Protein AF-A0A537FEF1-F1 (afdb_monomer)

Secondary structure (DSSP, 8-state):
-PPP----EEEE-------------------------PPPHHHHHHHHHHHHHHHHHHHTT----------TTTSS---EEEEEEETTSTT-EEEEEEESS-SS-HHHHHHHHHHHHHHT-TTSPPPPHHHHHHHEEEEEEEPPPPEE---SSGGGSGGG--TTT--EEEE-SS-EEEE-HHHHHHTT--HHHHHHHH-

Sequence (199 aa):
MQQPDLRKSVLGRKPLETHTSNSRRGDEAGKVGTMRNALSTEGGKKLLGTARQAIADHLEGRNSDLTFSESLEFGVPRGVFVTLFDELMSRGLRGCIGNPFPKESLLIETARCAVEAATMDPRFAPVRLNEFQQRITVEVTVLSPFERVIVKSPLDLPLNIEVGRDGLFVEGVGTRGLLLPQVAVDEDFDAEEFLNQCC

Solvent-accessible surface area (backbone atoms only — not comparable to full-atom values): 11894 Å² total; per-residue (Å²): 139,85,81,83,84,80,73,67,49,43,25,43,32,83,61,82,82,84,81,88,77,91,84,86,88,88,89,88,90,86,90,86,82,88,72,83,80,68,77,49,74,68,51,50,51,50,48,49,50,43,22,53,47,38,33,51,29,55,64,71,72,45,85,73,82,80,80,71,84,74,48,80,84,37,60,50,55,36,15,36,33,22,37,32,29,32,77,92,43,92,90,20,76,56,23,63,28,59,40,79,79,47,87,50,33,34,60,61,48,38,25,51,24,24,34,37,13,42,59,61,28,89,93,46,74,59,64,47,56,70,53,51,76,73,43,48,47,78,46,76,50,72,45,67,78,86,38,77,55,85,68,95,46,83,87,52,50,39,82,71,46,49,70,57,38,28,29,45,38,31,45,57,97,95,44,75,29,73,43,60,20,58,56,29,56,79,67,72,38,53,39,60,53,44,52,59,77,29,106

Mean predicted aligned error: 11.51 Å

pLDDT: mean 78.49, std 23.87, range [25.8, 97.75]

Structure (mmCIF, N/CA/C/O backbone):
data_AF-A0A537FEF1-F1
#
_entry.id   AF-A0A537FEF1-F1
#
loop_
_atom_site.group_PDB
_atom_site.id
_atom_site.type_symbol
_atom_site.label_atom_id
_atom_site.label_alt_id
_atom_site.label_comp_id
_atom_site.label_asym_id
_atom_site.label_entity_id
_atom_site.label_seq_id
_atom_site.pdbx_PDB_ins_code
_atom_site.Cartn_x
_atom_site.Cartn_y
_atom_site.Cartn_z
_atom_site.occupancy
_atom_site.B_iso_or_equiv
_atom_site.auth_seq_id
_atom_site.auth_comp_id
_atom_site.auth_asym_id
_atom_site.auth_atom_id
_atom_site.pdbx_PDB_model_num
ATOM 1 N N . MET A 1 1 ? 25.658 20.759 -30.355 1.00 33.66 1 MET A N 1
ATOM 2 C CA . MET A 1 1 ? 24.428 20.020 -30.708 1.00 33.66 1 MET A CA 1
ATOM 3 C C . MET A 1 1 ? 24.207 18.982 -29.611 1.00 33.66 1 MET A C 1
ATOM 5 O O . MET A 1 1 ? 24.831 17.932 -29.641 1.00 33.66 1 MET A O 1
ATOM 9 N N . GLN A 1 2 ? 23.495 19.360 -28.544 1.00 27.84 2 GLN A N 1
ATOM 10 C CA . GLN A 1 2 ? 23.277 18.521 -27.357 1.00 27.84 2 GLN A CA 1
ATOM 11 C C . GLN A 1 2 ? 22.137 17.535 -27.632 1.00 27.84 2 GLN A C 1
ATOM 13 O O . GLN A 1 2 ? 21.059 17.947 -28.050 1.00 27.84 2 GLN A O 1
ATOM 18 N N . GLN A 1 3 ? 22.397 16.245 -27.426 1.00 27.08 3 GLN A N 1
ATOM 19 C CA . GLN A 1 3 ? 21.375 15.200 -27.422 1.00 27.08 3 GLN A CA 1
ATOM 20 C C . GLN A 1 3 ? 20.568 15.303 -26.114 1.00 27.08 3 GLN A C 1
ATOM 22 O O . GLN A 1 3 ? 21.190 15.386 -25.053 1.00 27.08 3 GLN A O 1
ATOM 27 N N . PRO A 1 4 ? 19.225 15.312 -26.141 1.00 33.50 4 PRO A N 1
ATOM 28 C CA . PRO A 1 4 ? 18.436 15.240 -24.919 1.00 33.50 4 PRO A CA 1
ATOM 29 C C . PRO A 1 4 ? 18.448 13.810 -24.351 1.00 33.50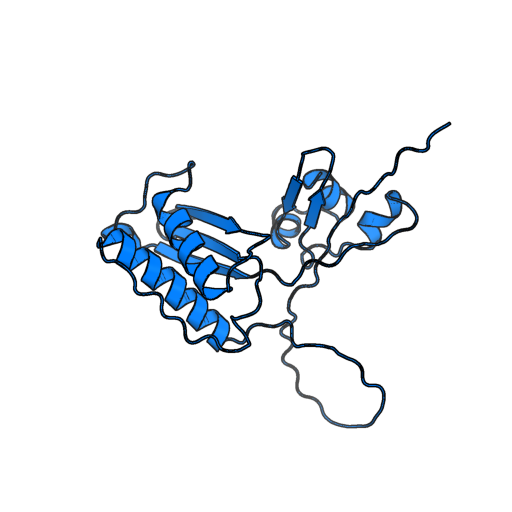 4 PRO A C 1
ATOM 31 O O . PRO A 1 4 ? 18.059 12.848 -25.012 1.00 33.50 4 PRO A O 1
ATOM 34 N N . ASP A 1 5 ? 18.933 13.711 -23.113 1.00 30.41 5 ASP A N 1
ATOM 35 C CA . ASP A 1 5 ? 19.081 12.522 -22.267 1.00 30.41 5 ASP A CA 1
ATOM 36 C C . ASP A 1 5 ? 17.686 11.954 -21.914 1.00 30.41 5 ASP A C 1
ATOM 38 O O . ASP A 1 5 ? 17.012 12.418 -20.992 1.00 30.41 5 ASP A O 1
ATOM 42 N N . LEU A 1 6 ? 17.205 10.981 -22.695 1.00 30.48 6 LEU A N 1
ATOM 43 C CA . LEU A 1 6 ? 15.890 10.352 -22.532 1.00 30.48 6 LEU A CA 1
ATOM 44 C C . LEU A 1 6 ? 15.930 9.291 -21.415 1.00 30.48 6 LEU A C 1
ATOM 46 O O . LEU A 1 6 ? 15.823 8.091 -21.661 1.00 30.48 6 LEU A O 1
ATOM 50 N N . ARG A 1 7 ? 16.098 9.716 -20.160 1.00 28.59 7 ARG A N 1
ATOM 51 C CA . ARG A 1 7 ? 16.047 8.815 -18.995 1.00 28.59 7 ARG A CA 1
ATOM 52 C C . ARG A 1 7 ? 14.609 8.571 -18.545 1.00 28.59 7 ARG A C 1
ATOM 54 O O . ARG A 1 7 ? 14.226 8.981 -17.459 1.00 28.59 7 ARG A O 1
ATOM 61 N N . LYS A 1 8 ? 13.828 7.856 -19.356 1.00 29.53 8 LYS A N 1
ATOM 62 C CA . LYS A 1 8 ? 12.628 7.168 -18.862 1.00 29.53 8 LYS A CA 1
ATOM 63 C C . LYS A 1 8 ? 13.098 5.910 -18.130 1.00 29.53 8 LYS A C 1
ATOM 65 O O . LYS A 1 8 ? 13.584 4.976 -18.762 1.00 29.53 8 LYS A O 1
ATOM 70 N N . SER A 1 9 ? 13.065 5.897 -16.801 1.00 31.14 9 SER A N 1
ATOM 71 C CA . SER A 1 9 ? 13.205 4.654 -16.036 1.00 31.14 9 SER A CA 1
ATOM 72 C C . SER A 1 9 ? 11.817 4.092 -15.788 1.00 31.14 9 SER A C 1
ATOM 74 O O . SER A 1 9 ? 11.108 4.588 -14.920 1.00 31.14 9 SER A O 1
ATOM 76 N N . VAL A 1 10 ? 11.440 3.074 -16.555 1.00 32.25 10 VAL A N 1
ATOM 77 C CA . VAL A 1 10 ? 10.331 2.195 -16.181 1.00 32.25 10 VAL A CA 1
ATOM 78 C C . VAL A 1 10 ? 10.892 1.209 -15.168 1.00 32.25 10 VAL A C 1
ATOM 80 O O . VAL A 1 10 ? 11.928 0.590 -15.422 1.00 32.25 10 VAL A O 1
ATOM 83 N N . LEU A 1 11 ? 10.274 1.116 -13.995 1.00 40.41 11 LEU A N 1
ATOM 84 C CA . LEU A 1 11 ? 10.601 0.086 -13.014 1.00 40.41 11 LEU A CA 1
ATOM 85 C C . LEU A 1 11 ? 9.483 -0.968 -13.054 1.00 40.41 11 LEU A C 1
ATOM 87 O O . LEU A 1 11 ? 8.343 -0.634 -12.739 1.00 40.41 11 LEU A O 1
ATOM 91 N N . GLY A 1 12 ? 9.798 -2.195 -13.479 1.00 31.31 12 GLY A N 1
ATOM 92 C CA . GLY A 1 12 ? 8.885 -3.350 -13.510 1.00 31.31 12 GLY A CA 1
ATOM 93 C C . GLY A 1 12 ? 9.212 -4.313 -12.365 1.00 31.31 12 GLY A C 1
ATOM 94 O O . GLY A 1 12 ? 10.350 -4.332 -11.892 1.00 31.31 12 GLY A O 1
ATOM 95 N N . ARG A 1 13 ? 8.238 -5.076 -11.852 1.00 44.81 13 ARG A N 1
ATOM 96 C CA . ARG A 1 13 ? 8.436 -5.920 -10.654 1.00 44.81 13 ARG A CA 1
ATOM 97 C C . ARG A 1 13 ? 7.723 -7.263 -10.708 1.00 44.81 13 ARG A C 1
ATOM 99 O O . ARG A 1 13 ? 6.517 -7.294 -10.543 1.00 44.81 13 ARG A O 1
ATOM 106 N N . LYS A 1 14 ? 8.469 -8.367 -10.694 1.00 27.39 14 LYS A N 1
ATOM 107 C CA . LYS A 1 14 ? 7.888 -9.712 -10.539 1.00 27.39 14 LYS A CA 1
ATOM 108 C C . LYS A 1 14 ? 7.124 -9.862 -9.203 1.00 27.39 14 LYS A C 1
ATOM 110 O O . LYS A 1 14 ? 7.645 -9.413 -8.173 1.00 27.39 14 LYS A O 1
ATOM 115 N N . PRO A 1 15 ? 5.953 -10.524 -9.166 1.00 30.67 15 PRO A N 1
ATOM 116 C CA . PRO A 1 15 ? 5.238 -10.871 -7.965 1.00 30.67 15 PRO A CA 1
ATOM 117 C C . PRO A 1 15 ? 5.856 -12.114 -7.338 1.00 30.67 15 PRO A C 1
ATOM 119 O O . PRO A 1 15 ? 6.681 -12.836 -7.903 1.00 30.67 15 PRO A O 1
ATOM 122 N N . LEU A 1 16 ? 5.416 -12.336 -6.114 1.00 31.89 16 LEU A N 1
ATOM 123 C CA . LEU A 1 16 ? 5.783 -13.454 -5.279 1.00 31.89 16 LEU A CA 1
ATOM 124 C C . LEU A 1 16 ? 4.986 -14.685 -5.723 1.00 31.89 16 LEU A C 1
ATOM 126 O O . LEU A 1 16 ? 3.810 -14.806 -5.394 1.00 31.89 16 LEU A O 1
ATOM 130 N N . GLU A 1 17 ? 5.611 -15.600 -6.462 1.00 30.98 17 GLU A N 1
ATOM 131 C CA . GLU A 1 17 ? 5.009 -16.908 -6.728 1.00 30.98 17 GLU A CA 1
ATOM 132 C C . GLU A 1 17 ? 4.920 -17.734 -5.435 1.00 30.98 17 GLU A C 1
ATOM 134 O O . GLU A 1 17 ? 5.912 -17.942 -4.730 1.00 30.98 17 GLU A O 1
ATOM 139 N N . THR A 1 18 ? 3.729 -18.258 -5.143 1.00 29.56 18 THR A N 1
ATOM 140 C CA . THR A 1 18 ? 3.494 -19.294 -4.130 1.00 29.56 18 THR A CA 1
ATOM 141 C C . THR A 1 18 ? 3.130 -20.607 -4.817 1.00 29.56 18 THR A C 1
ATOM 143 O O . THR A 1 18 ? 1.987 -21.055 -4.805 1.00 29.56 18 THR A O 1
ATOM 146 N N . HIS A 1 19 ? 4.116 -21.283 -5.408 1.00 28.98 19 HIS A N 1
ATOM 147 C CA . HIS A 1 19 ? 3.901 -22.641 -5.904 1.00 28.98 19 HIS A CA 1
ATOM 148 C C . HIS A 1 19 ? 4.192 -23.683 -4.822 1.00 28.98 19 HIS A C 1
ATOM 150 O O . HIS A 1 19 ? 5.332 -23.954 -4.448 1.00 28.98 19 HIS A O 1
ATOM 156 N N . THR A 1 20 ? 3.114 -24.299 -4.336 1.00 35.12 20 THR A N 1
ATOM 157 C CA . THR A 1 20 ? 3.163 -25.570 -3.614 1.00 35.12 20 THR A CA 1
ATOM 158 C C . THR A 1 20 ? 3.214 -26.693 -4.646 1.00 35.12 20 THR A C 1
ATOM 160 O O . THR A 1 20 ? 2.192 -27.033 -5.233 1.00 35.12 20 THR A O 1
ATOM 163 N N . SER A 1 21 ? 4.375 -27.311 -4.854 1.00 28.72 21 SER A N 1
ATOM 164 C CA . SER A 1 21 ? 4.428 -28.663 -5.420 1.00 28.72 21 SER A CA 1
ATOM 165 C C . SER A 1 21 ? 5.704 -29.387 -5.006 1.00 28.72 21 SER A C 1
ATOM 167 O O . SER A 1 21 ? 6.819 -28.947 -5.266 1.00 28.72 21 SER A O 1
ATOM 169 N N . ASN A 1 22 ? 5.499 -30.517 -4.341 1.00 32.12 22 ASN A N 1
ATOM 170 C CA . ASN A 1 22 ? 6.500 -31.458 -3.869 1.00 32.12 22 ASN A CA 1
ATOM 171 C C . ASN A 1 22 ? 6.969 -32.357 -5.030 1.00 32.12 22 ASN A C 1
ATOM 173 O O . ASN A 1 22 ? 6.147 -33.064 -5.608 1.00 32.12 22 ASN A O 1
ATOM 177 N N . SER A 1 23 ? 8.267 -32.384 -5.347 1.00 27.02 23 SER A N 1
ATOM 178 C CA . SER A 1 23 ? 8.914 -33.497 -6.062 1.00 27.02 23 SER A CA 1
ATOM 179 C C . SER A 1 23 ? 10.439 -33.431 -5.902 1.00 27.02 23 SER A C 1
ATOM 181 O O . SER A 1 23 ? 11.016 -32.364 -5.728 1.00 27.02 23 SER A O 1
ATOM 183 N N . ARG A 1 24 ? 11.078 -34.601 -5.871 1.00 31.59 24 ARG A N 1
ATOM 184 C CA . ARG A 1 24 ? 12.403 -34.878 -5.295 1.00 31.59 24 ARG A CA 1
ATOM 185 C C . ARG A 1 24 ? 13.548 -34.873 -6.328 1.00 31.59 24 ARG A C 1
ATOM 187 O O . ARG A 1 24 ? 13.342 -35.315 -7.449 1.00 31.59 24 ARG A O 1
ATOM 194 N N . ARG A 1 25 ? 14.762 -34.636 -5.789 1.00 27.62 25 ARG A N 1
ATOM 195 C CA . ARG A 1 25 ? 16.134 -35.056 -6.201 1.00 27.62 25 ARG A CA 1
ATOM 196 C C . ARG A 1 25 ? 16.883 -34.262 -7.292 1.00 27.62 25 ARG A C 1
ATOM 198 O O . ARG A 1 25 ? 16.495 -34.302 -8.448 1.00 27.62 25 ARG A O 1
ATOM 205 N N . GLY A 1 26 ? 18.076 -33.777 -6.908 1.00 25.80 26 GLY A N 1
ATOM 206 C CA . GLY A 1 26 ? 19.337 -34.079 -7.613 1.00 25.80 26 GLY A CA 1
ATOM 207 C C . GLY A 1 26 ? 20.130 -32.930 -8.257 1.00 25.80 26 GLY A C 1
ATOM 208 O O . GLY A 1 26 ? 19.885 -32.624 -9.412 1.00 25.80 26 GLY A O 1
ATOM 209 N N . ASP A 1 27 ? 21.158 -32.465 -7.535 1.00 26.39 27 ASP A N 1
ATOM 210 C CA . ASP A 1 27 ? 22.502 -32.044 -7.999 1.00 26.39 27 ASP A CA 1
ATOM 211 C C . ASP A 1 27 ? 22.794 -30.640 -8.591 1.00 26.39 27 ASP A C 1
ATOM 213 O O . ASP A 1 27 ? 21.928 -29.857 -8.959 1.00 26.39 27 ASP A O 1
ATOM 217 N N . GLU A 1 28 ? 24.089 -30.306 -8.505 1.00 29.50 28 GLU A N 1
ATOM 218 C CA . GLU A 1 28 ? 24.725 -29.026 -8.165 1.00 29.50 28 GLU A CA 1
ATOM 219 C C . GLU A 1 28 ? 24.956 -28.009 -9.305 1.00 29.50 28 GLU A C 1
ATOM 221 O O . GLU A 1 28 ? 25.223 -28.382 -10.442 1.00 29.50 28 GLU A O 1
ATOM 226 N N . ALA A 1 29 ? 25.021 -26.715 -8.934 1.00 26.52 29 ALA A N 1
ATOM 227 C CA . ALA A 1 29 ? 26.205 -25.826 -9.031 1.00 26.52 29 ALA A CA 1
ATOM 228 C C . ALA A 1 29 ? 25.860 -24.378 -9.461 1.00 26.52 29 ALA A C 1
ATOM 230 O O . ALA A 1 29 ? 25.289 -24.153 -10.522 1.00 26.52 29 ALA A O 1
ATOM 231 N N . GLY A 1 30 ? 26.287 -23.381 -8.663 1.00 26.69 30 GLY A N 1
ATOM 232 C CA . GLY A 1 30 ? 26.357 -21.960 -9.067 1.00 26.69 30 GLY A CA 1
ATOM 233 C C . GLY A 1 30 ? 25.711 -20.958 -8.097 1.00 26.69 30 GLY A C 1
ATOM 234 O O . GLY A 1 30 ? 24.568 -20.554 -8.273 1.00 26.69 30 GLY A O 1
ATOM 235 N N . LYS A 1 31 ? 26.447 -20.515 -7.067 1.00 32.22 31 LYS A N 1
ATOM 236 C CA . LYS A 1 31 ? 26.041 -19.435 -6.142 1.00 32.22 31 LYS A CA 1
ATOM 237 C C . LYS A 1 31 ? 26.457 -18.068 -6.694 1.00 32.22 31 LYS A C 1
ATOM 239 O O . LYS A 1 31 ? 27.647 -17.913 -6.920 1.00 32.22 31 LYS A O 1
ATOM 244 N N . VAL A 1 32 ? 25.536 -17.093 -6.750 1.00 28.66 32 VAL A N 1
ATOM 245 C CA . VAL A 1 32 ? 25.593 -15.800 -6.015 1.00 28.66 32 VAL A CA 1
ATOM 246 C C . VAL A 1 32 ? 24.169 -15.197 -5.937 1.00 28.66 32 VAL A C 1
ATOM 248 O O . VAL A 1 32 ? 23.652 -14.686 -6.920 1.00 28.66 32 VAL A O 1
ATOM 251 N N . GLY A 1 33 ? 23.561 -15.201 -4.741 1.00 29.67 33 GLY A N 1
ATOM 252 C CA . GLY A 1 33 ? 22.840 -14.017 -4.242 1.00 29.67 33 GLY A CA 1
ATOM 253 C C . GLY A 1 33 ? 21.327 -13.831 -4.440 1.00 29.67 33 GLY A C 1
ATOM 254 O O . GLY A 1 33 ? 20.898 -12.685 -4.397 1.00 29.67 33 GLY A O 1
ATOM 255 N N . THR A 1 34 ? 20.488 -14.860 -4.588 1.00 33.97 34 THR A N 1
ATOM 256 C CA . THR A 1 34 ? 19.019 -14.676 -4.492 1.00 33.97 34 THR A CA 1
ATOM 257 C C . THR A 1 34 ? 18.602 -14.465 -3.028 1.00 33.97 34 THR A C 1
ATOM 259 O O . THR A 1 34 ? 18.274 -15.412 -2.313 1.00 33.97 34 THR A O 1
ATOM 262 N N . MET A 1 35 ? 18.667 -13.225 -2.538 1.00 40.22 35 MET A N 1
ATOM 263 C CA . MET A 1 35 ? 18.083 -12.860 -1.243 1.00 40.22 35 MET A CA 1
ATOM 264 C C . MET A 1 35 ? 16.552 -12.948 -1.329 1.00 40.22 35 MET A C 1
ATOM 266 O O . MET A 1 35 ? 15.928 -12.499 -2.287 1.00 40.22 35 MET A O 1
ATOM 270 N N . ARG A 1 36 ? 15.962 -13.588 -0.320 1.00 46.75 36 ARG A N 1
ATOM 271 C CA . ARG A 1 36 ? 14.548 -13.960 -0.194 1.00 46.75 36 ARG A CA 1
ATOM 272 C C . ARG A 1 36 ? 13.635 -12.726 -0.244 1.00 46.75 36 ARG A C 1
ATOM 274 O O . ARG A 1 36 ? 13.537 -11.983 0.727 1.00 46.75 36 ARG A O 1
ATOM 281 N N . ASN A 1 37 ? 12.949 -12.526 -1.368 1.00 59.25 37 ASN A N 1
ATOM 282 C CA . ASN A 1 37 ? 12.059 -11.377 -1.567 1.00 59.25 37 ASN A CA 1
ATOM 283 C C . ASN A 1 37 ? 10.632 -11.577 -1.026 1.00 59.25 37 ASN A C 1
ATOM 285 O O . ASN A 1 37 ? 9.903 -10.590 -0.926 1.00 59.25 37 ASN A O 1
ATOM 289 N N . ALA A 1 38 ? 10.247 -12.794 -0.630 1.00 65.56 38 ALA A N 1
ATOM 290 C CA . ALA A 1 38 ? 8.918 -13.094 -0.097 1.00 65.56 38 ALA A CA 1
ATOM 291 C C . ALA A 1 38 ? 8.816 -12.808 1.406 1.00 65.56 38 ALA A C 1
ATOM 293 O O . ALA A 1 38 ? 9.644 -13.289 2.180 1.00 65.56 38 ALA A O 1
ATOM 294 N N . LEU A 1 39 ? 7.778 -12.067 1.804 1.00 78.75 39 LEU A N 1
ATOM 2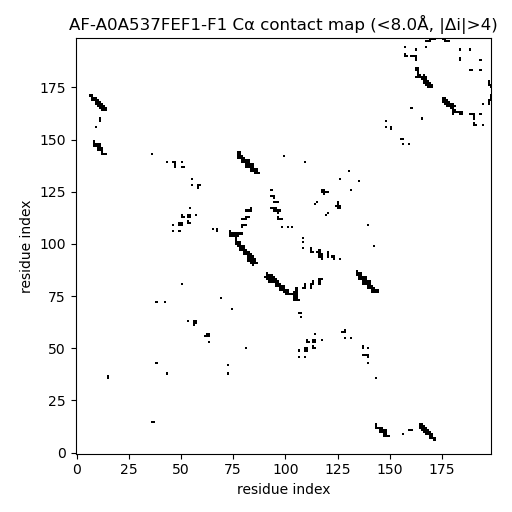95 C CA . LEU A 1 39 ? 7.337 -12.017 3.197 1.00 78.75 39 LEU A CA 1
ATOM 296 C C . LEU A 1 39 ? 6.755 -13.375 3.587 1.00 78.75 39 LEU A C 1
ATOM 298 O O . LEU A 1 39 ? 6.014 -13.993 2.821 1.00 78.75 39 LEU A O 1
ATOM 302 N N . SER A 1 40 ? 7.083 -13.831 4.788 1.00 86.56 40 SER A N 1
ATOM 303 C CA . SER A 1 40 ? 6.467 -15.020 5.362 1.00 86.56 40 SER A CA 1
ATOM 304 C C . SER A 1 40 ? 4.994 -14.762 5.701 1.00 86.56 40 SER A C 1
ATOM 306 O O . SER A 1 40 ? 4.573 -13.623 5.913 1.00 86.56 40 SER A O 1
ATOM 308 N N . THR A 1 41 ? 4.188 -15.822 5.808 1.00 86.62 41 THR A N 1
ATOM 309 C CA . THR A 1 41 ? 2.791 -15.704 6.264 1.00 86.62 41 THR A CA 1
ATOM 310 C C . THR A 1 41 ? 2.698 -15.071 7.657 1.00 86.62 41 THR A C 1
ATOM 312 O O . THR A 1 41 ? 1.809 -14.261 7.908 1.00 86.62 41 THR A O 1
ATOM 315 N N . GLU A 1 42 ? 3.636 -15.389 8.553 1.00 87.75 42 GLU A N 1
ATOM 316 C CA . GLU A 1 42 ? 3.735 -14.744 9.870 1.00 87.75 42 GLU A CA 1
ATOM 317 C C . GLU A 1 42 ? 4.140 -13.270 9.751 1.00 87.75 42 GLU A C 1
ATOM 319 O O . GLU A 1 42 ? 3.588 -12.421 10.452 1.00 87.75 42 GLU A O 1
ATOM 324 N N . GLY A 1 43 ? 5.017 -12.949 8.796 1.00 88.75 43 GLY A N 1
ATOM 325 C CA . GLY A 1 43 ? 5.355 -11.584 8.412 1.00 88.75 43 GLY A CA 1
ATOM 326 C C . GLY A 1 43 ? 4.125 -10.769 8.011 1.00 88.75 43 GLY A C 1
ATOM 327 O O . GLY A 1 43 ? 3.877 -9.693 8.555 1.00 88.75 43 GLY A O 1
ATOM 328 N N . GLY A 1 44 ? 3.294 -11.328 7.128 1.00 90.44 44 GLY A N 1
ATOM 329 C CA . GLY A 1 44 ? 2.027 -10.726 6.709 1.00 90.44 44 GLY A CA 1
ATOM 330 C C . GLY A 1 44 ? 1.049 -10.511 7.869 1.00 90.44 44 GLY A C 1
ATOM 331 O O . GLY A 1 44 ? 0.515 -9.413 8.030 1.00 90.44 44 GLY A O 1
ATOM 332 N N . LYS A 1 45 ? 0.865 -11.514 8.741 1.00 91.19 45 LYS A N 1
ATOM 333 C CA . LYS A 1 45 ? 0.023 -11.379 9.947 1.00 91.19 45 LYS A CA 1
ATOM 334 C C . LYS A 1 45 ? 0.523 -10.275 10.873 1.00 91.19 45 LYS A C 1
ATOM 336 O O . LYS A 1 45 ? -0.285 -9.530 11.425 1.00 91.19 45 LYS A O 1
ATOM 341 N N . LYS A 1 46 ? 1.844 -10.152 11.039 1.00 91.62 46 LYS A N 1
ATOM 342 C CA . LYS A 1 46 ? 2.445 -9.105 11.868 1.00 91.62 46 LYS A CA 1
ATOM 343 C C . LYS A 1 46 ? 2.159 -7.716 11.303 1.00 91.62 46 LYS A C 1
ATOM 345 O O . LYS A 1 46 ? 1.766 -6.844 12.070 1.00 91.62 46 LYS A O 1
ATOM 350 N N . LEU A 1 47 ? 2.303 -7.520 9.992 1.00 92.50 47 LEU A N 1
ATOM 351 C CA . LEU A 1 47 ? 1.993 -6.246 9.333 1.00 92.50 47 LEU A CA 1
ATOM 352 C C . LEU A 1 47 ? 0.517 -5.880 9.461 1.00 92.50 47 LEU A C 1
ATOM 354 O O . LEU A 1 47 ? 0.195 -4.755 9.834 1.00 92.50 47 LEU A O 1
ATOM 358 N N . LEU A 1 48 ? -0.374 -6.844 9.226 1.00 95.00 48 LEU A N 1
ATOM 359 C CA . LEU A 1 48 ? -1.810 -6.640 9.385 1.00 95.00 48 LEU A CA 1
ATOM 360 C C . LEU A 1 48 ? -2.172 -6.284 10.835 1.00 95.00 48 LEU A C 1
ATOM 362 O O . LEU A 1 48 ? -2.948 -5.360 11.073 1.00 95.00 48 LEU A O 1
ATOM 366 N N . GLY A 1 49 ? -1.576 -6.979 11.808 1.00 94.31 49 GLY A N 1
ATOM 367 C CA . GLY A 1 49 ? -1.728 -6.670 13.229 1.00 94.31 49 GLY A CA 1
ATOM 368 C C . GLY A 1 49 ? -1.251 -5.257 13.570 1.00 94.31 49 GLY A C 1
ATOM 369 O O . GLY A 1 49 ? -1.972 -4.516 14.231 1.00 94.31 49 GLY A O 1
ATOM 370 N N . THR A 1 50 ? -0.083 -4.857 13.061 1.00 93.56 50 THR A N 1
ATOM 371 C CA . THR A 1 50 ? 0.461 -3.500 13.221 1.00 93.56 50 THR A CA 1
ATOM 372 C C . THR A 1 50 ? -0.472 -2.442 12.636 1.00 93.56 50 THR A C 1
ATOM 374 O O . THR A 1 50 ? -0.775 -1.466 13.316 1.00 93.56 50 THR A O 1
ATOM 377 N N . ALA A 1 51 ? -0.973 -2.644 11.412 1.00 96.12 51 ALA A N 1
ATOM 378 C CA . ALA A 1 51 ? -1.905 -1.718 10.772 1.00 96.12 51 ALA A CA 1
ATOM 379 C C . ALA A 1 51 ? -3.189 -1.550 11.599 1.00 96.12 51 ALA A C 1
ATOM 381 O O . ALA A 1 51 ? -3.604 -0.427 11.886 1.00 96.12 51 ALA A O 1
ATOM 382 N N . ARG A 1 52 ? -3.797 -2.663 12.038 1.00 96.69 52 ARG A N 1
ATOM 383 C CA . ARG A 1 52 ? -5.029 -2.619 12.839 1.00 96.69 52 ARG A CA 1
ATOM 384 C C . ARG A 1 52 ? -4.819 -1.961 14.199 1.00 96.69 52 ARG A C 1
ATOM 386 O O . ARG A 1 52 ? -5.663 -1.170 14.611 1.00 96.69 52 ARG A O 1
ATOM 393 N N . GLN A 1 53 ? -3.714 -2.276 14.873 1.00 95.06 53 GLN A N 1
ATOM 394 C CA . GLN A 1 53 ? -3.385 -1.702 16.175 1.00 95.06 53 GLN A CA 1
ATOM 395 C C . GLN A 1 53 ? -3.166 -0.190 16.072 1.00 95.06 53 GLN A C 1
ATOM 397 O O . GLN A 1 53 ? -3.751 0.557 16.848 1.00 95.06 53 GLN A O 1
ATOM 402 N N . ALA A 1 54 ? -2.400 0.263 15.075 1.00 95.62 54 ALA A N 1
ATOM 403 C CA . ALA A 1 54 ? -2.130 1.682 14.860 1.00 95.62 54 ALA A CA 1
ATOM 404 C C . ALA A 1 54 ? -3.417 2.483 14.598 1.00 95.62 54 ALA A C 1
ATOM 406 O O . ALA A 1 54 ? -3.608 3.549 15.182 1.00 95.62 54 ALA A O 1
ATOM 407 N N . ILE A 1 55 ? -4.329 1.951 13.772 1.00 96.81 55 ILE A N 1
ATOM 408 C CA . ILE A 1 55 ? -5.637 2.579 13.538 1.00 96.81 55 ILE A CA 1
ATOM 409 C C . ILE A 1 55 ? -6.451 2.627 14.836 1.00 96.81 55 ILE A C 1
ATOM 411 O O . ILE A 1 55 ? -6.968 3.687 15.181 1.00 96.81 55 ILE A O 1
ATOM 415 N N . ALA A 1 56 ? -6.562 1.510 15.562 1.00 96.38 56 ALA A N 1
ATOM 416 C CA . ALA A 1 56 ? -7.335 1.446 16.803 1.00 96.38 56 ALA A CA 1
ATOM 417 C C . ALA A 1 56 ? -6.819 2.447 17.848 1.00 96.38 56 ALA A C 1
ATOM 419 O O . ALA A 1 56 ? -7.590 3.272 18.333 1.00 96.38 56 ALA A O 1
ATOM 420 N N . ASP A 1 57 ? -5.510 2.439 18.120 1.00 95.00 57 ASP A N 1
ATOM 421 C CA . ASP A 1 57 ? -4.875 3.361 19.064 1.00 95.00 57 ASP A CA 1
ATOM 422 C C . ASP A 1 57 ? -5.139 4.820 18.694 1.00 95.00 57 ASP A C 1
ATOM 424 O O . ASP A 1 57 ? -5.553 5.601 19.552 1.00 95.00 57 ASP A O 1
ATOM 428 N N . HIS A 1 58 ? -4.982 5.173 17.415 1.00 95.25 58 HIS A N 1
ATOM 429 C CA . HIS A 1 58 ? -5.238 6.529 16.942 1.00 95.25 58 HIS A CA 1
ATOM 430 C C . HIS A 1 58 ? -6.707 6.939 17.121 1.00 95.25 58 HIS A C 1
ATOM 432 O O . HIS A 1 58 ? -6.989 8.025 17.628 1.00 95.25 58 HIS A O 1
ATOM 438 N N . LEU A 1 59 ? -7.653 6.070 16.750 1.00 95.81 59 LEU A N 1
ATOM 439 C CA . LEU A 1 59 ? -9.090 6.336 16.886 1.00 95.81 59 LEU A CA 1
ATOM 440 C C . LEU A 1 59 ? -9.559 6.375 18.351 1.00 95.81 59 LEU A C 1
ATOM 442 O O . LEU A 1 59 ? -10.570 7.008 18.653 1.00 95.81 59 LEU A O 1
ATOM 446 N N . GLU A 1 60 ? -8.831 5.725 19.258 1.00 95.25 60 GLU A N 1
ATOM 447 C CA . GLU A 1 60 ? -9.065 5.747 20.707 1.00 95.25 60 GLU A CA 1
ATOM 448 C C . GLU A 1 60 ? -8.300 6.876 21.421 1.00 95.25 60 GLU A C 1
ATOM 450 O O . GLU A 1 60 ? -8.423 7.029 22.637 1.00 95.25 60 GLU A O 1
ATOM 455 N N . GLY A 1 61 ? -7.522 7.681 20.687 1.00 91.88 61 GLY A N 1
ATOM 456 C CA . GLY A 1 61 ? -6.733 8.785 21.236 1.00 91.88 61 GLY A CA 1
ATOM 457 C C . GLY A 1 61 ? -5.532 8.339 22.077 1.00 91.88 61 GLY A C 1
ATOM 458 O O . GLY A 1 61 ? -5.043 9.107 22.907 1.00 91.88 61 GLY A O 1
ATOM 459 N N . ARG A 1 62 ? -5.058 7.100 21.899 1.00 88.62 62 AR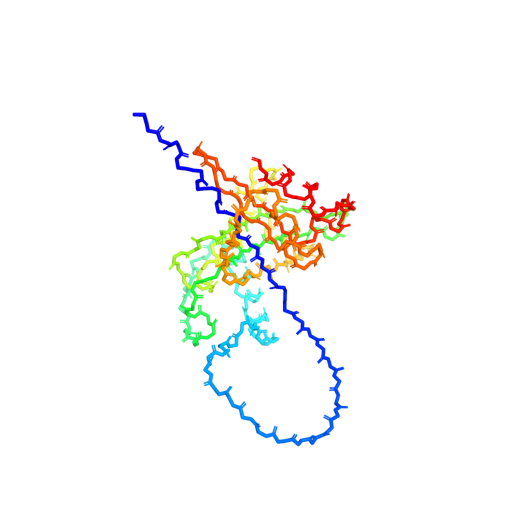G A N 1
ATOM 460 C CA . ARG A 1 62 ? -3.854 6.579 22.553 1.00 88.62 62 ARG A CA 1
ATOM 461 C C . ARG A 1 62 ? -2.616 6.894 21.719 1.00 88.62 62 ARG A C 1
ATOM 463 O O . ARG A 1 62 ? -2.633 6.806 20.496 1.00 88.62 62 ARG A O 1
ATOM 470 N N . ASN A 1 63 ? -1.510 7.195 22.396 1.00 71.19 63 ASN A N 1
ATOM 471 C CA . ASN A 1 63 ? -0.201 7.177 21.753 1.00 71.19 63 ASN A CA 1
ATOM 472 C C . ASN A 1 63 ? 0.263 5.725 21.651 1.00 71.19 63 ASN A C 1
ATOM 474 O O . ASN A 1 63 ? 0.519 5.082 22.669 1.00 71.19 63 ASN A O 1
ATOM 478 N N . SER A 1 64 ? 0.359 5.214 20.430 1.00 65.00 64 SER A N 1
ATOM 479 C CA . SER A 1 64 ? 0.963 3.914 20.168 1.00 65.00 64 SER A CA 1
ATOM 480 C C . SER A 1 64 ? 2.475 4.015 20.383 1.00 65.00 64 SER A C 1
ATOM 482 O O . SER A 1 64 ? 3.161 4.701 19.622 1.00 65.00 64 SER A O 1
ATOM 484 N N . ASP A 1 65 ? 3.001 3.335 21.403 1.00 61.09 65 ASP A N 1
ATOM 485 C CA . ASP A 1 65 ? 4.438 3.085 21.510 1.00 61.09 65 ASP A CA 1
ATOM 486 C C . ASP A 1 65 ? 4.786 1.991 20.499 1.00 61.09 65 ASP A C 1
ATOM 488 O O . ASP A 1 65 ? 4.647 0.791 20.741 1.00 61.09 65 ASP A O 1
ATOM 492 N N . LEU A 1 66 ? 5.128 2.425 19.290 1.00 62.06 66 LEU A N 1
ATOM 493 C CA . LEU A 1 66 ? 5.493 1.552 18.186 1.00 62.06 66 LEU A CA 1
ATOM 494 C C . LEU A 1 66 ? 6.952 1.099 18.341 1.00 62.06 66 LEU A C 1
ATOM 496 O O . LEU A 1 66 ? 7.790 1.297 17.463 1.00 62.06 66 LEU A O 1
ATOM 500 N N . THR A 1 67 ? 7.273 0.494 19.484 1.00 57.91 67 THR A N 1
ATOM 501 C CA . THR A 1 67 ? 8.561 -0.155 19.718 1.00 57.91 67 THR A CA 1
ATOM 502 C C . THR A 1 67 ? 8.566 -1.492 18.986 1.00 57.91 67 THR A C 1
ATOM 504 O O . THR A 1 67 ? 8.184 -2.547 19.499 1.00 57.91 67 THR A O 1
ATOM 507 N N . PHE A 1 68 ? 8.957 -1.452 17.717 1.00 64.00 68 PHE A N 1
ATOM 508 C CA . PHE A 1 68 ? 9.060 -2.648 16.900 1.00 64.00 68 PHE A CA 1
ATOM 509 C C . PHE A 1 68 ? 10.371 -3.380 17.191 1.00 64.00 68 PHE A C 1
ATOM 511 O O . PHE A 1 68 ? 11.457 -2.826 17.049 1.00 64.00 68 PHE A O 1
ATOM 518 N N . SER A 1 69 ? 10.281 -4.658 17.562 1.00 55.94 69 SER A N 1
ATOM 519 C CA . SER A 1 69 ? 11.431 -5.556 17.462 1.00 55.94 69 SER A CA 1
ATOM 520 C C . SER A 1 69 ? 11.710 -5.786 15.977 1.00 55.94 69 SER A C 1
ATOM 522 O O . SER A 1 69 ? 10.968 -6.498 15.296 1.00 55.94 69 SER A O 1
ATOM 524 N N . GLU A 1 70 ? 12.738 -5.117 15.461 1.00 60.06 70 GLU A N 1
ATOM 525 C CA . GLU A 1 70 ? 13.149 -5.226 14.066 1.00 60.06 70 GLU A CA 1
ATOM 526 C C . GLU A 1 70 ? 13.802 -6.589 13.829 1.00 60.06 70 GLU A C 1
ATOM 528 O O . GLU A 1 70 ? 14.998 -6.791 14.037 1.00 60.06 70 GLU A O 1
ATOM 533 N N . SER A 1 71 ? 13.007 -7.565 13.389 1.00 66.31 71 SER A N 1
ATOM 534 C CA . SER A 1 71 ? 13.579 -8.698 12.672 1.00 66.31 71 SER A CA 1
ATOM 535 C C . SER A 1 71 ? 14.124 -8.206 11.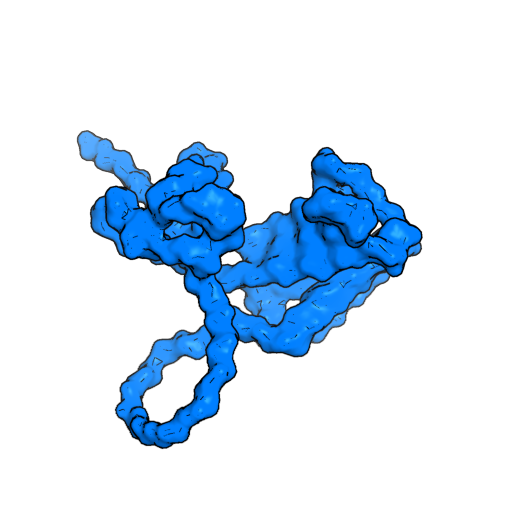324 1.00 66.31 71 SER A C 1
ATOM 537 O O . SER A 1 71 ? 13.631 -7.234 10.744 1.00 66.31 71 SER A O 1
ATOM 539 N N . LEU A 1 72 ? 15.129 -8.907 10.790 1.00 66.06 72 LEU A N 1
ATOM 540 C CA . LEU A 1 72 ? 15.758 -8.576 9.503 1.00 66.06 72 LEU A CA 1
ATOM 541 C C . LEU A 1 72 ? 14.743 -8.488 8.341 1.00 66.06 72 LEU A C 1
ATOM 543 O O . LEU A 1 72 ? 14.982 -7.791 7.362 1.00 66.06 72 LEU A O 1
ATOM 547 N N . GLU A 1 73 ? 13.602 -9.175 8.464 1.00 71.62 73 GLU A N 1
ATOM 548 C CA . GLU A 1 73 ? 12.500 -9.175 7.493 1.00 71.62 73 GLU A CA 1
ATOM 549 C C . GLU A 1 73 ? 11.797 -7.810 7.383 1.00 71.62 73 GLU A C 1
ATOM 551 O O . GLU A 1 73 ? 11.372 -7.435 6.292 1.00 71.62 73 GLU A O 1
ATOM 556 N N . PHE A 1 74 ? 11.716 -7.047 8.479 1.00 78.75 74 PHE A N 1
ATOM 557 C CA . PHE A 1 74 ? 11.016 -5.756 8.528 1.00 78.75 74 PHE A CA 1
ATOM 558 C C . PHE A 1 74 ? 11.944 -4.538 8.516 1.00 78.75 74 PHE A C 1
ATOM 560 O O . PHE A 1 74 ? 11.482 -3.431 8.242 1.00 78.75 74 PHE A O 1
ATOM 567 N N . GLY A 1 75 ? 13.237 -4.735 8.795 1.00 69.88 75 GLY A N 1
ATOM 568 C CA . GLY A 1 75 ? 14.239 -3.663 8.808 1.00 69.88 75 GLY A CA 1
ATOM 569 C C . GLY A 1 75 ? 14.612 -3.128 7.420 1.00 69.88 75 GLY A C 1
ATOM 570 O O . GLY A 1 75 ? 15.262 -2.094 7.318 1.00 69.88 75 GLY A O 1
ATOM 571 N N . VAL A 1 76 ? 14.205 -3.806 6.340 1.00 75.62 76 VAL A N 1
ATOM 572 C CA . VAL A 1 76 ? 14.429 -3.334 4.965 1.00 75.62 76 VAL A CA 1
ATOM 573 C C . VAL A 1 76 ? 13.257 -2.447 4.527 1.00 75.62 76 VAL A C 1
ATOM 575 O O . VAL A 1 76 ? 12.127 -2.944 4.486 1.00 75.62 76 VAL A O 1
ATOM 578 N N . PRO A 1 77 ? 13.495 -1.180 4.133 1.00 82.62 77 PRO A N 1
ATOM 579 C CA . PRO A 1 77 ? 12.450 -0.319 3.592 1.00 82.62 77 PRO A CA 1
ATOM 580 C C . PRO A 1 77 ? 11.840 -0.917 2.322 1.00 82.62 77 PRO A C 1
ATOM 582 O O . PRO A 1 77 ? 12.544 -1.264 1.369 1.00 82.62 77 PRO A O 1
ATOM 585 N N . ARG A 1 78 ? 10.514 -1.045 2.306 1.00 87.69 78 ARG A N 1
ATOM 586 C CA . ARG A 1 78 ? 9.737 -1.551 1.171 1.00 87.69 78 ARG A CA 1
ATOM 587 C C . ARG A 1 78 ? 8.469 -0.742 1.035 1.00 87.69 78 ARG A C 1
ATOM 589 O O . ARG A 1 78 ? 7.845 -0.433 2.044 1.00 87.69 78 ARG A O 1
ATOM 596 N N . GLY A 1 79 ? 8.089 -0.438 -0.204 1.00 90.00 79 GLY A N 1
ATOM 597 C CA . GLY A 1 79 ? 6.845 0.274 -0.458 1.00 90.00 79 GLY A CA 1
ATOM 598 C C . GLY A 1 79 ? 5.655 -0.472 0.136 1.00 90.00 79 GLY A C 1
ATOM 599 O O . GLY A 1 79 ? 5.603 -1.697 0.054 1.00 90.00 79 GLY A O 1
ATOM 600 N N . VAL A 1 80 ? 4.716 0.248 0.739 1.00 92.88 80 VAL A N 1
ATOM 601 C CA . VAL A 1 80 ? 3.532 -0.352 1.359 1.00 92.88 80 VAL A CA 1
ATOM 602 C C . VAL A 1 80 ? 2.307 0.512 1.120 1.00 92.88 80 VAL A C 1
ATOM 604 O O . VAL A 1 80 ? 2.391 1.738 1.132 1.00 92.88 80 VAL A O 1
ATOM 607 N N . PHE A 1 81 ? 1.178 -0.143 0.885 1.00 93.94 81 PHE A N 1
ATOM 608 C CA . PHE A 1 81 ? -0.141 0.453 0.743 1.00 93.94 81 PHE A CA 1
ATOM 609 C C . PHE A 1 81 ? -1.073 -0.218 1.743 1.00 93.94 81 PHE A C 1
ATOM 611 O O . PHE A 1 81 ? -1.090 -1.444 1.850 1.00 93.94 81 PHE A O 1
ATOM 618 N N . VAL A 1 82 ? -1.837 0.583 2.479 1.00 96.44 82 VAL A N 1
ATOM 619 C CA . VAL A 1 82 ? -2.888 0.096 3.369 1.00 96.44 82 VAL A CA 1
ATOM 620 C C . VAL A 1 82 ? -4.221 0.523 2.790 1.00 96.44 82 VAL A C 1
ATOM 622 O O . VAL A 1 82 ? -4.447 1.707 2.534 1.00 96.44 82 VAL A O 1
ATOM 625 N N . THR A 1 83 ? -5.094 -0.449 2.561 1.00 95.88 83 THR A N 1
ATOM 626 C CA . THR A 1 83 ? -6.437 -0.235 2.027 1.00 95.88 83 THR A CA 1
ATOM 627 C C . THR A 1 83 ? -7.469 -0.696 3.044 1.00 95.88 83 THR A C 1
ATOM 629 O O . THR A 1 83 ? -7.332 -1.741 3.675 1.00 95.88 83 THR A O 1
ATOM 632 N N . LEU A 1 84 ? -8.494 0.124 3.232 1.00 97.19 84 LEU A N 1
ATOM 633 C CA . LEU A 1 84 ? -9.623 -0.131 4.109 1.00 97.19 84 LEU A CA 1
ATOM 634 C C . LEU A 1 84 ? -10.844 -0.410 3.247 1.00 97.19 84 LEU A C 1
ATOM 636 O O . LEU A 1 84 ? -11.138 0.363 2.332 1.00 97.19 84 LEU A O 1
ATOM 640 N N . PHE A 1 85 ? -11.573 -1.468 3.579 1.00 95.56 85 PHE A N 1
ATOM 641 C CA . PHE A 1 85 ? -12.834 -1.816 2.938 1.00 95.56 85 PHE A CA 1
ATOM 642 C C . PHE A 1 85 ? -13.950 -1.872 3.981 1.00 95.56 85 PHE A C 1
ATOM 644 O O . PHE A 1 85 ? -13.767 -2.451 5.045 1.00 95.56 85 PHE A O 1
ATOM 651 N N . ASP A 1 86 ? -15.093 -1.265 3.684 1.00 94.88 86 ASP A N 1
ATOM 652 C CA . ASP A 1 86 ? -16.344 -1.414 4.419 1.00 94.88 86 ASP A CA 1
ATOM 653 C C . ASP A 1 86 ? -17.150 -2.566 3.814 1.00 94.88 86 ASP A C 1
ATOM 655 O O . ASP A 1 86 ? -17.594 -2.503 2.663 1.00 94.88 86 ASP A O 1
ATOM 659 N N . GLU A 1 87 ? -17.348 -3.613 4.610 1.00 89.38 87 GLU A N 1
ATOM 660 C CA . GLU A 1 87 ? -18.031 -4.845 4.207 1.00 89.38 87 GLU A CA 1
ATOM 661 C C . GLU A 1 87 ? -19.516 -4.637 3.855 1.00 89.38 87 GLU A C 1
ATOM 663 O O . GLU A 1 87 ? -20.124 -5.493 3.212 1.00 89.38 87 GLU A O 1
ATOM 668 N N . LEU A 1 88 ? -20.119 -3.503 4.232 1.00 87.62 88 LEU A N 1
ATOM 669 C CA . LEU A 1 88 ? -21.519 -3.196 3.925 1.00 87.62 88 LEU A CA 1
ATOM 670 C C . LEU A 1 88 ? -21.720 -2.527 2.555 1.00 87.62 88 LEU A C 1
ATOM 672 O O . LEU A 1 88 ? -22.865 -2.305 2.155 1.00 87.62 88 LEU A O 1
ATOM 676 N N . MET A 1 89 ? -20.648 -2.188 1.830 1.00 80.69 89 MET A N 1
ATOM 677 C CA . MET A 1 89 ? -20.722 -1.470 0.552 1.00 80.69 89 MET A CA 1
ATOM 678 C C . MET A 1 89 ? -20.172 -2.298 -0.617 1.00 80.69 89 MET A C 1
ATOM 680 O O . MET A 1 89 ? -19.112 -2.908 -0.529 1.00 80.69 89 MET A O 1
ATOM 684 N N . SER A 1 90 ? -20.850 -2.264 -1.770 1.00 56.56 90 SER A N 1
ATOM 685 C CA . SER A 1 90 ? -20.344 -2.898 -2.999 1.00 56.56 90 SER A CA 1
ATOM 686 C C . SER A 1 90 ? -19.083 -2.178 -3.504 1.00 56.56 90 SER A C 1
ATOM 688 O O . SER A 1 90 ? -19.075 -0.953 -3.622 1.00 56.56 90 SER A O 1
ATOM 690 N N . ARG A 1 91 ? -18.011 -2.940 -3.764 1.00 67.44 91 ARG A N 1
ATOM 691 C CA . ARG A 1 91 ? -16.599 -2.509 -3.931 1.00 67.44 91 ARG A CA 1
ATOM 692 C C . ARG A 1 91 ? -15.915 -1.925 -2.685 1.00 67.44 91 ARG A C 1
ATOM 694 O O . ARG A 1 91 ? -14.694 -1.824 -2.686 1.00 67.44 91 ARG A O 1
ATOM 701 N N . GLY A 1 92 ? -16.662 -1.584 -1.635 1.00 87.56 92 GLY A N 1
ATOM 702 C CA . GLY A 1 92 ? -16.203 -1.420 -0.251 1.00 87.56 92 GLY A CA 1
ATOM 703 C C . GLY A 1 92 ? -15.163 -0.342 0.070 1.00 87.56 92 GLY A C 1
ATOM 704 O O . GLY A 1 92 ? -14.980 -0.062 1.244 1.00 87.56 92 GLY A O 1
ATOM 705 N N . LEU A 1 93 ? -14.463 0.267 -0.892 1.00 93.81 93 LEU A N 1
ATOM 706 C CA . LEU A 1 93 ? -13.305 1.117 -0.597 1.00 93.81 93 LEU A CA 1
ATOM 707 C C . LEU A 1 93 ? -13.655 2.256 0.376 1.00 93.81 93 LEU A C 1
ATOM 709 O O . LEU A 1 93 ? -14.523 3.083 0.101 1.00 93.81 93 LEU A O 1
ATOM 713 N N . ARG A 1 94 ? -12.939 2.301 1.501 1.00 96.19 94 ARG A N 1
ATOM 714 C CA . ARG A 1 94 ? -13.162 3.237 2.609 1.00 96.19 94 ARG A CA 1
ATOM 715 C C . ARG A 1 94 ? -11.962 4.137 2.909 1.00 96.19 94 ARG A C 1
ATOM 717 O O . ARG A 1 94 ? -12.121 5.143 3.602 1.00 96.19 94 ARG A O 1
ATOM 724 N N . GLY A 1 95 ? -10.798 3.781 2.373 1.00 96.06 95 GLY A N 1
ATOM 725 C CA . GLY A 1 95 ? -9.566 4.557 2.434 1.00 96.06 95 GLY A CA 1
ATOM 726 C C . GLY A 1 95 ? -8.410 3.782 1.814 1.00 96.06 95 GLY A C 1
ATOM 727 O O . GLY A 1 95 ? -8.369 2.558 1.899 1.00 96.06 95 GLY A O 1
ATOM 728 N N . CYS A 1 96 ? -7.479 4.467 1.163 1.00 95.88 96 CYS A N 1
ATOM 729 C CA . CYS A 1 96 ? -6.241 3.868 0.679 1.00 95.88 96 CYS A CA 1
ATOM 730 C C . CYS A 1 96 ? -5.124 4.902 0.681 1.00 95.88 96 CYS A C 1
ATOM 732 O O . CYS A 1 96 ? -5.204 5.909 -0.022 1.00 95.88 96 CYS A O 1
ATOM 734 N N . ILE A 1 97 ? -4.070 4.622 1.442 1.00 95.69 97 ILE A N 1
ATOM 735 C CA . ILE A 1 97 ? -2.845 5.417 1.467 1.00 95.69 97 ILE A CA 1
ATOM 736 C C . ILE A 1 97 ? -1.655 4.469 1.427 1.00 95.69 97 ILE A C 1
ATOM 738 O O . ILE A 1 97 ? -1.651 3.406 2.048 1.00 95.69 97 ILE A O 1
ATOM 742 N N . GLY A 1 98 ? -0.622 4.869 0.698 1.00 93.19 98 GLY A N 1
ATOM 743 C CA . GLY A 1 98 ? 0.626 4.136 0.647 1.00 93.19 98 GLY A CA 1
ATOM 744 C C . GLY A 1 98 ? 1.810 5.027 0.344 1.00 93.19 98 GLY A C 1
ATOM 745 O O . GLY A 1 98 ? 1.674 6.162 -0.117 1.00 93.19 98 GLY A O 1
ATOM 746 N N . ASN A 1 99 ? 2.988 4.479 0.598 1.00 92.12 99 ASN A N 1
ATOM 747 C CA . ASN A 1 99 ? 4.257 5.087 0.265 1.00 92.12 99 ASN A CA 1
ATOM 748 C C . ASN A 1 99 ? 5.072 4.098 -0.566 1.00 92.12 99 ASN A C 1
ATOM 750 O O . ASN A 1 99 ? 5.526 3.087 -0.031 1.00 92.12 99 ASN A O 1
ATOM 754 N N . PRO A 1 100 ? 5.274 4.359 -1.865 1.00 87.69 100 PRO A N 1
ATOM 755 C CA . PRO A 1 100 ? 6.057 3.470 -2.713 1.00 87.69 100 PRO A CA 1
ATOM 756 C C . PRO A 1 100 ? 7.571 3.567 -2.476 1.00 87.69 100 PRO A C 1
ATOM 758 O O . PRO A 1 100 ? 8.289 2.634 -2.837 1.00 87.69 100 PRO A O 1
ATOM 761 N N . PHE A 1 101 ? 8.053 4.651 -1.853 1.00 87.31 101 PHE A N 1
ATOM 762 C CA . PHE A 1 101 ? 9.478 4.917 -1.608 1.00 87.31 101 PHE A CA 1
ATOM 763 C C . PHE A 1 101 ? 9.750 5.288 -0.143 1.00 87.31 101 PHE A C 1
ATOM 765 O O . PHE A 1 101 ? 10.190 6.409 0.143 1.00 87.31 101 PHE A O 1
ATOM 772 N N . PRO A 1 102 ? 9.480 4.385 0.811 1.00 85.75 102 PRO A N 1
ATOM 773 C CA . PRO A 1 102 ? 9.702 4.689 2.209 1.00 85.75 102 PRO A CA 1
ATOM 774 C C . PRO A 1 102 ? 11.183 4.696 2.555 1.00 85.75 102 PRO A C 1
ATOM 776 O O . PRO A 1 102 ? 11.994 3.981 1.965 1.00 85.75 102 PRO A O 1
ATOM 779 N N . LYS A 1 103 ? 11.513 5.540 3.531 1.00 86.12 103 LYS A N 1
ATOM 780 C CA . LYS A 1 103 ? 12.845 5.616 4.141 1.00 86.12 103 LYS A CA 1
ATOM 781 C C . LYS A 1 103 ? 12.908 4.849 5.460 1.00 86.12 103 LYS A C 1
ATOM 783 O O . LYS A 1 103 ? 13.983 4.404 5.842 1.00 86.12 103 LYS A O 1
ATOM 788 N N . GLU A 1 104 ? 11.761 4.704 6.116 1.00 86.56 104 GLU A N 1
ATOM 789 C CA . GLU A 1 104 ? 11.607 4.017 7.394 1.00 86.56 104 GLU A CA 1
ATOM 790 C C . GLU A 1 1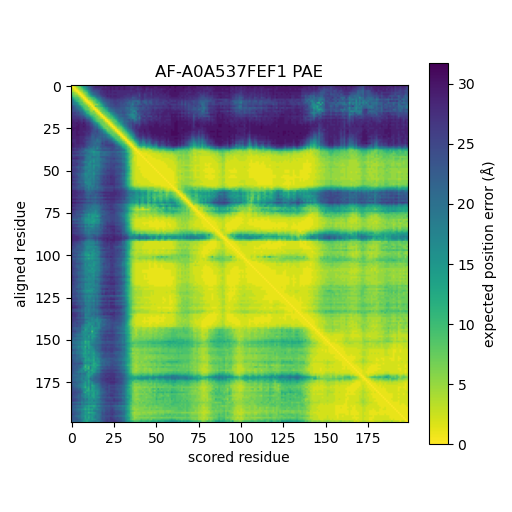04 ? 11.428 2.503 7.211 1.00 86.56 104 GLU A C 1
ATOM 792 O O . GLU A 1 104 ? 11.240 2.001 6.095 1.00 86.56 104 GLU A O 1
ATOM 797 N N . SER A 1 105 ? 11.473 1.769 8.325 1.00 89.50 105 SER A N 1
ATOM 798 C CA . SER A 1 105 ? 11.219 0.328 8.339 1.00 89.50 105 SER A CA 1
ATOM 799 C C . SER A 1 105 ? 9.789 0.002 7.900 1.00 89.50 105 SER A C 1
ATOM 801 O O . SER A 1 105 ? 8.860 0.804 8.044 1.00 89.50 105 SER A O 1
ATOM 803 N N . LEU A 1 106 ? 9.587 -1.213 7.384 1.00 89.62 106 LEU A N 1
ATOM 804 C CA . LEU A 1 106 ? 8.293 -1.628 6.839 1.00 89.62 106 LEU A CA 1
ATOM 805 C C . LEU A 1 106 ? 7.168 -1.552 7.887 1.00 89.62 106 LEU A C 1
ATOM 807 O O . LEU A 1 106 ? 6.037 -1.212 7.550 1.00 89.62 106 LEU A O 1
ATOM 811 N N . LEU A 1 107 ? 7.464 -1.834 9.160 1.00 90.75 107 LEU A N 1
ATOM 812 C CA . LEU A 1 107 ? 6.479 -1.759 10.244 1.00 90.75 107 LEU A CA 1
ATOM 813 C C . LEU A 1 107 ? 6.067 -0.318 10.562 1.00 90.75 107 LEU A C 1
ATOM 815 O O . LEU A 1 107 ? 4.872 -0.053 10.703 1.00 90.75 107 LEU A O 1
ATOM 819 N N . ILE A 1 108 ? 7.037 0.600 10.633 1.00 91.25 108 ILE A N 1
ATOM 820 C CA . ILE A 1 108 ? 6.784 2.028 10.863 1.00 91.25 108 ILE A CA 1
ATOM 821 C C . ILE A 1 108 ? 5.942 2.589 9.722 1.00 91.25 108 ILE A C 1
ATOM 823 O O . ILE A 1 108 ? 4.912 3.221 9.958 1.00 91.25 108 ILE A O 1
ATOM 827 N N . GLU A 1 109 ? 6.338 2.298 8.484 1.00 93.25 109 GLU A N 1
ATOM 828 C CA . GLU A 1 109 ? 5.617 2.782 7.315 1.00 93.25 109 GLU A CA 1
ATOM 829 C C . GLU A 1 109 ? 4.197 2.207 7.244 1.00 93.25 109 GLU A C 1
ATOM 831 O O . GLU A 1 109 ? 3.247 2.937 6.971 1.00 93.25 109 GLU A O 1
ATOM 836 N N . THR A 1 110 ? 4.026 0.920 7.566 1.00 94.50 110 THR A N 1
ATOM 837 C CA . THR A 1 110 ? 2.703 0.278 7.617 1.00 94.50 110 THR A CA 1
ATOM 838 C C . THR A 1 110 ? 1.795 0.962 8.633 1.00 94.50 110 THR A C 1
ATOM 840 O O . THR A 1 110 ? 0.649 1.268 8.312 1.00 94.50 110 THR A O 1
ATOM 843 N N . ALA A 1 111 ? 2.289 1.235 9.845 1.00 94.62 111 ALA A N 1
ATOM 844 C CA . ALA A 1 111 ? 1.510 1.921 10.873 1.00 94.62 111 ALA A CA 1
ATOM 845 C C . ALA A 1 111 ? 1.108 3.338 10.431 1.00 94.62 111 ALA A C 1
ATOM 847 O O . ALA A 1 111 ? -0.058 3.716 10.561 1.00 94.62 111 ALA A O 1
ATOM 848 N N . ARG A 1 112 ? 2.051 4.093 9.851 1.00 95.38 112 ARG A N 1
ATOM 849 C CA . ARG A 1 112 ? 1.809 5.446 9.330 1.00 95.38 112 ARG A CA 1
ATOM 850 C C . ARG A 1 112 ? 0.739 5.441 8.237 1.00 95.38 112 ARG A C 1
ATOM 852 O O . ARG A 1 112 ? -0.262 6.144 8.359 1.00 95.38 112 ARG A O 1
ATOM 859 N N . CYS A 1 113 ? 0.919 4.621 7.201 1.00 96.94 113 CYS A N 1
ATOM 860 C CA . CYS A 1 113 ? -0.033 4.512 6.096 1.00 96.94 113 CYS A CA 1
ATOM 861 C C . CYS A 1 113 ? -1.404 4.009 6.559 1.00 96.94 113 CYS A C 1
ATOM 863 O O . CYS A 1 113 ? -2.412 4.456 6.024 1.00 96.94 113 CYS A O 1
ATOM 865 N N . ALA A 1 114 ? -1.467 3.127 7.561 1.00 97.56 114 ALA A N 1
ATOM 866 C CA . ALA A 1 114 ? -2.730 2.641 8.109 1.00 97.56 114 ALA A CA 1
ATOM 867 C C . ALA A 1 114 ? -3.544 3.760 8.770 1.00 97.56 114 ALA A C 1
ATOM 869 O O . ALA A 1 114 ? -4.731 3.911 8.479 1.00 97.56 114 ALA A O 1
ATOM 870 N N . VAL A 1 115 ? -2.903 4.573 9.617 1.00 97.50 115 VAL A N 1
ATOM 871 C CA . VAL A 1 115 ? -3.555 5.730 10.246 1.00 97.50 115 VAL A CA 1
ATOM 872 C C . VAL A 1 115 ? -4.011 6.725 9.183 1.00 97.50 115 VAL A C 1
ATOM 874 O O . VAL A 1 115 ? -5.170 7.128 9.186 1.00 97.50 115 VAL A O 1
ATOM 877 N N . GLU A 1 116 ? -3.145 7.064 8.227 1.00 97.75 116 GLU A N 1
ATOM 878 C CA . GLU A 1 116 ? -3.491 7.999 7.151 1.00 97.75 116 GLU A CA 1
ATOM 879 C C . GLU A 1 116 ? -4.620 7.475 6.253 1.00 97.75 116 GLU A C 1
ATOM 881 O O . GLU A 1 116 ? -5.508 8.242 5.892 1.00 97.75 116 GLU A O 1
ATOM 886 N N . ALA A 1 117 ? -4.656 6.177 5.940 1.00 97.75 117 ALA A N 1
ATOM 887 C CA . ALA A 1 117 ? -5.765 5.577 5.198 1.00 97.75 117 ALA A CA 1
ATOM 888 C C . ALA A 1 117 ? -7.098 5.708 5.954 1.00 97.75 117 ALA A C 1
ATOM 890 O O . ALA A 1 117 ? -8.142 5.883 5.328 1.00 97.75 117 ALA A O 1
ATOM 891 N N . ALA A 1 118 ? -7.071 5.656 7.289 1.00 97.75 118 ALA A N 1
ATOM 892 C CA . ALA A 1 118 ? -8.260 5.795 8.123 1.00 97.75 118 ALA A CA 1
ATOM 893 C C . ALA A 1 118 ? -8.714 7.251 8.309 1.00 97.75 118 ALA A C 1
ATOM 895 O O . ALA A 1 118 ? -9.912 7.489 8.468 1.00 97.75 118 ALA A O 1
ATOM 896 N N . THR A 1 119 ? -7.798 8.222 8.329 1.00 97.56 119 THR A N 1
ATOM 897 C CA . THR A 1 119 ? -8.119 9.589 8.784 1.00 97.56 119 THR A CA 1
ATOM 898 C C . THR A 1 119 ? -7.802 10.702 7.795 1.00 97.56 119 THR A C 1
ATOM 900 O O . THR A 1 119 ? -8.355 11.790 7.938 1.00 97.56 119 THR A O 1
ATOM 903 N N . MET A 1 120 ? -6.961 10.443 6.793 1.00 97.12 120 MET A N 1
ATOM 904 C CA . MET A 1 120 ? -6.382 11.467 5.917 1.00 97.12 120 MET A CA 1
ATOM 905 C C . MET A 1 120 ? -6.601 11.215 4.420 1.00 97.12 120 MET A C 1
ATOM 907 O O . MET A 1 120 ? -6.169 12.041 3.616 1.00 97.12 120 MET A O 1
ATOM 911 N N . ASP A 1 121 ? -7.262 10.125 4.012 1.00 96.50 121 ASP A N 1
ATOM 912 C CA . ASP A 1 121 ? -7.636 9.938 2.604 1.00 96.50 121 ASP A CA 1
ATOM 913 C C . ASP A 1 121 ? -8.664 11.014 2.194 1.00 96.50 121 ASP A C 1
ATOM 915 O O . ASP A 1 121 ? -9.801 10.985 2.672 1.00 96.50 121 ASP A O 1
ATOM 919 N N . PRO A 1 122 ? -8.313 11.961 1.300 1.00 94.00 122 PRO A N 1
ATOM 920 C CA . PRO A 1 122 ? -9.142 13.130 1.001 1.00 94.00 122 PRO A CA 1
ATOM 921 C C . PRO A 1 122 ? -10.460 12.787 0.297 1.00 94.00 122 PRO A C 1
ATOM 923 O O . PRO A 1 122 ? -11.328 13.649 0.163 1.00 94.00 122 PRO A O 1
ATOM 926 N N . ARG A 1 123 ? -10.619 11.548 -0.182 1.00 94.00 123 ARG A N 1
ATOM 927 C CA . ARG A 1 123 ? -11.843 11.078 -0.841 1.00 94.00 123 ARG A CA 1
ATOM 928 C C . ARG A 1 123 ? -12.938 10.708 0.159 1.00 94.00 123 ARG A C 1
ATOM 930 O O . ARG A 1 123 ? -14.094 10.589 -0.241 1.00 94.00 123 ARG A O 1
ATOM 937 N N . PHE A 1 124 ? -12.594 10.518 1.435 1.00 95.62 124 PHE A N 1
ATOM 938 C CA . PHE A 1 124 ? -13.507 10.001 2.450 1.00 95.62 124 PHE A CA 1
ATOM 939 C C . PHE A 1 124 ? -13.458 10.820 3.742 1.00 95.62 124 PHE A C 1
ATOM 941 O O . PHE A 1 124 ? -12.454 11.431 4.092 1.00 95.62 124 PHE A O 1
ATOM 948 N N . ALA A 1 125 ? -14.553 10.805 4.503 1.00 95.56 125 ALA A N 1
ATOM 949 C CA . ALA A 1 125 ? -14.526 11.313 5.871 1.00 95.56 125 ALA A CA 1
ATOM 950 C C . ALA A 1 125 ? -13.690 10.378 6.771 1.00 95.56 125 ALA A C 1
ATOM 952 O O . ALA A 1 125 ? -13.695 9.164 6.532 1.00 95.56 125 ALA A O 1
ATOM 953 N N . PRO A 1 126 ? -13.050 10.884 7.842 1.00 97.25 126 PRO A N 1
ATOM 954 C CA . PRO A 1 126 ? -12.320 10.0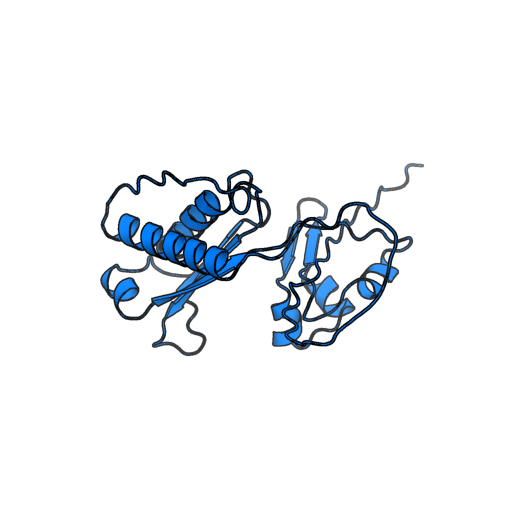39 8.784 1.00 97.25 126 PRO A CA 1
ATOM 955 C C . PRO A 1 126 ? -13.172 8.873 9.307 1.00 97.25 126 PRO A C 1
ATOM 957 O O . PRO A 1 126 ? -14.360 9.036 9.607 1.00 97.25 126 PRO A O 1
ATOM 960 N N . VAL A 1 127 ? -12.572 7.686 9.386 1.00 97.25 127 VAL A N 1
ATOM 961 C CA . VAL A 1 127 ? -13.199 6.467 9.9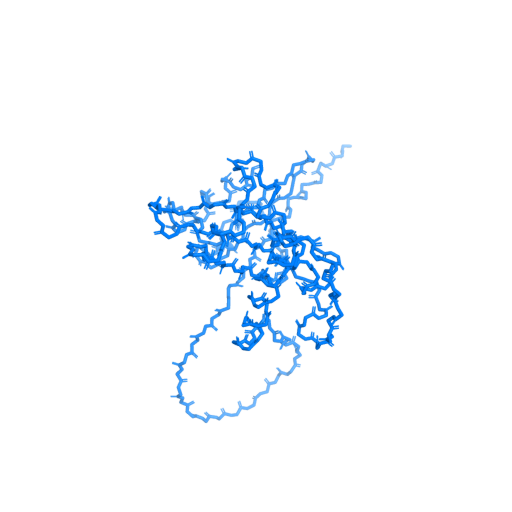11 1.00 97.25 127 VAL A CA 1
ATOM 962 C C . VAL A 1 127 ? -13.534 6.648 11.389 1.00 97.25 127 VAL A C 1
ATOM 964 O O . VAL A 1 127 ? -12.745 7.190 12.161 1.00 97.25 127 VAL A O 1
ATOM 967 N N . ARG A 1 128 ? -14.717 6.187 11.807 1.00 96.50 128 ARG A N 1
ATOM 968 C CA . ARG A 1 128 ? -15.111 6.200 13.227 1.00 96.50 128 ARG A CA 1
ATOM 969 C C . ARG A 1 128 ? -14.664 4.920 13.924 1.00 96.50 128 ARG A C 1
ATOM 971 O O . ARG A 1 128 ? -14.723 3.848 13.333 1.00 96.50 128 ARG A O 1
ATOM 978 N N . LEU A 1 129 ? -14.346 4.997 15.218 1.00 96.62 129 LEU A N 1
ATOM 979 C CA . LEU A 1 129 ? -13.938 3.827 16.009 1.00 96.62 129 LEU A CA 1
ATOM 980 C C . LEU A 1 129 ? -14.937 2.659 15.917 1.00 96.62 129 LEU A C 1
ATOM 982 O O . LEU A 1 129 ? -14.551 1.533 15.619 1.00 96.62 129 LEU A O 1
ATOM 986 N N . ASN A 1 130 ? -16.230 2.936 16.103 1.00 96.19 130 ASN A N 1
ATOM 987 C CA . ASN A 1 130 ? -17.265 1.904 16.022 1.00 96.19 130 ASN A CA 1
ATOM 988 C C . ASN A 1 130 ? -17.398 1.307 14.608 1.00 96.19 130 ASN A C 1
ATOM 990 O O . ASN A 1 130 ? -17.632 0.115 14.459 1.00 96.19 130 ASN A O 1
ATOM 994 N N . GLU A 1 131 ? -17.235 2.130 13.569 1.00 95.00 131 GLU A N 1
ATOM 995 C CA . GLU A 1 131 ? -17.204 1.662 12.177 1.00 95.00 131 GLU A CA 1
ATOM 996 C C . GLU A 1 131 ? -16.017 0.714 11.965 1.00 95.00 131 GLU A C 1
ATOM 998 O O . GLU A 1 131 ? -16.210 -0.408 11.497 1.00 95.00 131 GLU A O 1
ATOM 1003 N N . PHE A 1 132 ? -14.819 1.118 12.401 1.00 96.81 132 PHE A N 1
ATOM 1004 C CA . PHE A 1 132 ? -13.603 0.316 12.292 1.00 96.81 132 PHE A CA 1
ATOM 1005 C C . PHE A 1 132 ? -13.727 -1.057 12.966 1.00 96.81 132 PHE A C 1
ATOM 1007 O O . PHE A 1 132 ? -13.342 -2.075 12.393 1.00 96.81 132 PHE A O 1
ATOM 1014 N N . GLN A 1 133 ? -14.289 -1.092 14.175 1.00 94.19 133 GLN A N 1
ATOM 1015 C CA . GLN A 1 133 ? -14.425 -2.318 14.961 1.00 94.19 133 GLN A CA 1
ATOM 1016 C C . GLN A 1 133 ? -15.458 -3.297 14.395 1.00 94.19 133 GLN A C 1
ATOM 1018 O O . GLN A 1 133 ? -15.311 -4.501 14.591 1.00 94.19 133 GLN A O 1
ATOM 1023 N N . GLN A 1 134 ? -16.501 -2.800 13.727 1.00 94.38 134 GLN A N 1
ATOM 1024 C CA . GLN A 1 134 ? -17.646 -3.625 13.337 1.00 94.38 134 GLN A CA 1
ATOM 1025 C C . GLN A 1 134 ? -17.589 -4.140 11.901 1.00 94.38 134 GLN A C 1
ATOM 1027 O O . GLN A 1 134 ? -18.129 -5.212 11.647 1.00 94.38 134 GLN A O 1
ATOM 1032 N N . ARG A 1 135 ? -17.012 -3.377 10.964 1.00 94.69 135 ARG A N 1
ATOM 1033 C CA . ARG A 1 135 ? -17.197 -3.658 9.527 1.00 94.69 135 ARG A CA 1
ATOM 1034 C C . ARG A 1 135 ? -16.037 -3.278 8.609 1.00 94.69 135 ARG A C 1
ATOM 1036 O O . ARG A 1 135 ? -16.191 -3.380 7.397 1.00 94.69 135 ARG A O 1
ATOM 1043 N N . ILE A 1 136 ? -14.913 -2.800 9.153 1.00 96.75 136 ILE A N 1
ATOM 1044 C CA . ILE A 1 136 ? -13.749 -2.450 8.330 1.00 96.75 136 ILE A CA 1
ATOM 1045 C C . ILE A 1 136 ? -12.758 -3.614 8.250 1.00 96.75 136 ILE A C 1
ATOM 1047 O O . ILE A 1 136 ? -12.100 -3.986 9.235 1.00 96.75 136 ILE A O 1
ATOM 1051 N N . THR A 1 137 ? -12.590 -4.128 7.036 1.00 95.81 137 THR A N 1
ATOM 1052 C CA . THR A 1 137 ? -11.484 -5.007 6.663 1.00 95.81 137 THR A CA 1
ATOM 1053 C C . THR A 1 137 ? -10.254 -4.163 6.328 1.00 95.81 137 THR A C 1
ATOM 1055 O O . THR A 1 137 ? -10.359 -3.097 5.720 1.00 95.81 137 THR A O 1
ATOM 1058 N N . VAL A 1 138 ? -9.073 -4.644 6.722 1.00 96.75 138 VAL A N 1
ATOM 1059 C CA . VAL A 1 138 ? -7.790 -4.005 6.401 1.00 96.75 138 VAL A CA 1
ATOM 1060 C C . VAL A 1 138 ? -7.008 -4.923 5.480 1.00 96.75 138 VAL A C 1
ATOM 1062 O O . VAL A 1 138 ? -6.826 -6.098 5.791 1.00 96.75 138 VAL A O 1
ATOM 1065 N N . GLU A 1 139 ? -6.511 -4.366 4.387 1.00 95.00 139 GLU A N 1
ATOM 1066 C CA . GLU A 1 139 ? -5.567 -5.003 3.482 1.00 95.00 139 GLU A CA 1
ATOM 1067 C C . GLU A 1 139 ? -4.231 -4.258 3.540 1.00 95.00 139 GLU A C 1
ATOM 1069 O O . GLU A 1 139 ? -4.192 -3.026 3.564 1.00 95.00 139 GLU A O 1
ATOM 1074 N N . VAL A 1 140 ? -3.129 -5.010 3.573 1.00 94.44 140 VAL A N 1
ATOM 1075 C CA . VAL A 1 140 ? -1.770 -4.462 3.519 1.00 94.44 140 VAL A CA 1
ATOM 1076 C C . VAL A 1 140 ? -1.063 -5.046 2.305 1.00 94.44 140 VAL A C 1
ATOM 1078 O O . VAL A 1 140 ? -0.742 -6.234 2.275 1.00 94.44 140 VAL A O 1
ATOM 1081 N N . THR A 1 141 ? -0.784 -4.195 1.325 1.00 91.06 141 THR A N 1
ATOM 1082 C CA . THR A 1 141 ? -0.052 -4.546 0.111 1.00 91.06 141 THR A CA 1
ATOM 1083 C C . THR A 1 141 ? 1.390 -4.079 0.244 1.00 91.06 141 THR A C 1
ATOM 1085 O O . THR A 1 141 ? 1.660 -2.880 0.295 1.00 91.06 141 THR A O 1
ATOM 1088 N N . VAL A 1 142 ? 2.332 -5.022 0.297 1.00 90.19 142 VAL A N 1
ATOM 1089 C CA . VAL A 1 142 ? 3.771 -4.729 0.337 1.00 90.19 142 VAL A CA 1
ATOM 1090 C C . VAL A 1 142 ? 4.370 -4.931 -1.039 1.00 90.19 142 VAL A C 1
ATOM 1092 O O . VAL A 1 142 ? 4.186 -5.969 -1.670 1.00 90.19 142 VAL A O 1
ATOM 1095 N N . LEU A 1 143 ? 5.135 -3.948 -1.482 1.00 87.00 143 LEU A N 1
ATOM 1096 C CA . LEU A 1 143 ? 5.822 -3.990 -2.750 1.00 87.00 143 LEU A CA 1
ATOM 1097 C C . LEU A 1 143 ? 7.212 -4.623 -2.595 1.00 87.00 143 LEU A C 1
ATOM 1099 O O . LEU A 1 143 ? 7.920 -4.403 -1.608 1.00 87.00 143 LEU A O 1
ATOM 1103 N N . SER A 1 144 ? 7.632 -5.394 -3.599 1.00 81.38 144 SER A N 1
ATOM 1104 C CA . SER A 1 144 ? 9.032 -5.821 -3.748 1.00 81.38 144 SER A CA 1
ATOM 1105 C C . SER A 1 144 ? 9.954 -4.602 -3.936 1.00 81.38 144 SER A C 1
ATOM 1107 O O . SER A 1 144 ? 9.455 -3.494 -4.026 1.00 81.38 144 SER A O 1
ATOM 1109 N N . PRO A 1 145 ? 11.292 -4.707 -3.948 1.00 78.12 145 PRO A N 1
ATOM 1110 C CA . PRO A 1 145 ? 12.168 -3.600 -4.369 1.00 78.12 145 PRO A CA 1
ATOM 1111 C C . PRO A 1 145 ? 11.967 -3.233 -5.850 1.00 78.12 145 PRO A C 1
ATOM 1113 O O . PRO A 1 145 ? 11.552 -4.075 -6.637 1.00 78.12 145 PRO A O 1
ATOM 1116 N N . PHE A 1 146 ? 12.161 -1.965 -6.248 1.00 80.56 146 PHE A N 1
ATOM 1117 C CA . PHE A 1 146 ? 11.972 -1.564 -7.657 1.00 80.56 146 PHE A CA 1
ATOM 1118 C C . PHE A 1 146 ? 13.194 -1.980 -8.475 1.00 80.56 146 PHE A C 1
ATOM 1120 O O . PHE A 1 146 ? 14.321 -1.704 -8.066 1.00 80.56 146 PHE A O 1
ATOM 1127 N N . GLU A 1 147 ? 12.971 -2.579 -9.644 1.00 83.81 147 GLU A N 1
ATOM 1128 C CA . GLU A 1 147 ? 14.032 -2.951 -10.579 1.00 83.81 147 GLU A CA 1
ATOM 1129 C C . GLU A 1 147 ? 13.918 -2.129 -11.854 1.00 83.81 147 GLU A C 1
ATOM 1131 O O . GLU A 1 147 ? 12.845 -2.013 -12.440 1.00 83.81 147 GLU A O 1
ATOM 1136 N N . ARG A 1 148 ? 15.032 -1.529 -12.286 1.00 87.81 148 ARG A N 1
ATOM 1137 C CA . ARG A 1 148 ? 15.041 -0.692 -13.484 1.00 87.81 148 ARG A CA 1
ATOM 1138 C C . ARG A 1 148 ? 15.036 -1.538 -14.741 1.00 87.81 148 ARG A C 1
ATOM 1140 O O . ARG A 1 148 ? 15.962 -2.310 -14.966 1.00 87.81 148 ARG A O 1
ATOM 1147 N N . VAL A 1 149 ? 14.045 -1.300 -15.594 1.00 89.69 149 VAL A N 1
ATOM 1148 C CA . VAL A 1 149 ? 13.984 -1.856 -16.942 1.00 89.69 149 VAL A CA 1
ATOM 1149 C C . VAL A 1 149 ? 14.961 -1.073 -17.818 1.00 89.69 149 VAL A C 1
ATOM 1151 O O . VAL A 1 149 ? 14.842 0.143 -17.988 1.00 89.69 149 VAL A O 1
ATOM 1154 N N . ILE A 1 150 ? 15.978 -1.768 -18.329 1.00 88.75 150 ILE A N 1
ATOM 1155 C CA . ILE A 1 150 ? 17.009 -1.202 -19.203 1.00 88.75 150 ILE A CA 1
ATOM 1156 C C . ILE A 1 150 ? 16.816 -1.791 -20.597 1.00 88.75 150 ILE A C 1
ATOM 1158 O O . ILE A 1 150 ? 17.044 -2.978 -20.812 1.00 88.75 150 ILE A O 1
ATOM 1162 N N . VAL A 1 151 ? 16.428 -0.943 -21.547 1.00 90.88 151 VAL A N 1
ATOM 1163 C CA . VAL A 1 151 ? 16.186 -1.309 -22.948 1.00 90.88 151 VAL A CA 1
ATOM 1164 C C . VAL A 1 151 ? 17.005 -0.437 -23.894 1.00 90.88 151 VAL A C 1
ATOM 1166 O O . VAL A 1 151 ? 17.429 0.661 -23.531 1.00 90.88 151 VAL A O 1
ATOM 1169 N N . LYS A 1 152 ? 17.240 -0.925 -25.118 1.00 90.50 152 LYS A N 1
ATOM 1170 C CA . LYS A 1 152 ? 17.959 -0.171 -26.158 1.00 90.50 152 LYS A CA 1
ATOM 1171 C C . LYS A 1 152 ? 17.064 0.874 -26.822 1.00 90.50 152 LYS A C 1
ATOM 1173 O O . LYS A 1 152 ? 17.545 1.957 -27.143 1.00 90.50 152 LYS A O 1
ATOM 1178 N N . SER A 1 153 ? 15.785 0.552 -27.013 1.00 92.69 153 SER A N 1
ATOM 1179 C CA . SER A 1 153 ? 14.764 1.453 -27.542 1.00 92.69 153 SER A CA 1
ATOM 1180 C C . SER A 1 153 ? 13.596 1.570 -26.559 1.00 92.69 153 SER A C 1
ATOM 1182 O O . SER A 1 153 ? 13.188 0.554 -25.998 1.00 92.69 153 SER A O 1
ATOM 1184 N N . PRO A 1 154 ? 12.989 2.760 -26.372 1.00 87.75 154 PRO A N 1
ATOM 1185 C CA . PRO A 1 154 ? 11.752 2.897 -25.600 1.00 87.75 154 PRO A CA 1
ATOM 1186 C C . PRO A 1 154 ? 10.600 2.024 -26.117 1.00 87.75 154 PRO A C 1
ATOM 1188 O O . PRO A 1 154 ? 9.737 1.646 -25.334 1.00 87.75 154 PRO A O 1
ATOM 1191 N N . LEU A 1 155 ? 10.601 1.678 -27.409 1.00 90.12 155 LEU A N 1
ATOM 1192 C CA . LEU A 1 155 ? 9.606 0.779 -28.006 1.00 90.12 155 LEU A CA 1
ATOM 1193 C C . LEU A 1 155 ? 9.718 -0.665 -27.487 1.00 90.12 155 LEU A C 1
ATOM 1195 O O . LEU A 1 155 ? 8.767 -1.424 -27.606 1.00 90.12 155 LEU A O 1
ATOM 1199 N N . ASP A 1 156 ? 10.850 -1.036 -26.880 1.00 93.19 156 ASP A N 1
ATOM 1200 C CA . ASP A 1 156 ? 11.051 -2.370 -26.306 1.00 93.19 156 ASP A CA 1
ATOM 1201 C C . ASP A 1 156 ? 10.536 -2.464 -24.856 1.00 93.19 156 ASP A C 1
ATOM 1203 O O . ASP A 1 156 ? 10.591 -3.535 -24.251 1.00 93.19 156 ASP A O 1
ATOM 1207 N N . LEU A 1 157 ? 10.071 -1.356 -24.256 1.00 91.94 157 LEU A N 1
ATOM 1208 C CA . LEU A 1 157 ? 9.603 -1.338 -22.864 1.00 91.94 157 LEU A CA 1
ATOM 1209 C C . LEU A 1 157 ? 8.443 -2.316 -22.614 1.00 91.94 157 LEU A C 1
ATOM 1211 O O . LEU A 1 157 ? 8.577 -3.104 -21.676 1.00 91.94 157 LEU A O 1
ATOM 1215 N N . PRO A 1 158 ? 7.371 -2.352 -23.436 1.00 94.00 158 PRO A N 1
ATOM 1216 C CA . PRO A 1 158 ? 6.266 -3.291 -23.228 1.00 94.00 158 PRO A CA 1
ATOM 1217 C C . PRO A 1 158 ? 6.701 -4.760 -23.239 1.00 94.00 158 PRO A C 1
ATOM 1219 O O . PRO A 1 158 ? 6.166 -5.565 -22.489 1.00 94.00 158 PRO A O 1
ATOM 1222 N N . LEU A 1 159 ? 7.741 -5.111 -24.008 1.00 94.25 159 LEU A N 1
ATOM 1223 C CA . LEU A 1 159 ? 8.265 -6.485 -24.093 1.00 94.25 159 LEU A CA 1
ATOM 1224 C C . LEU A 1 159 ? 8.885 -6.990 -22.779 1.00 94.25 159 LEU A C 1
ATOM 12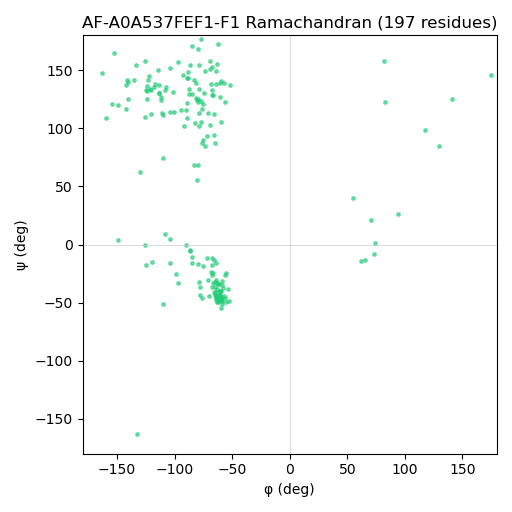26 O O . LEU A 1 159 ? 9.175 -8.177 -22.649 1.00 94.25 159 LEU A O 1
ATOM 1230 N N . ASN A 1 160 ? 9.133 -6.090 -21.827 1.00 92.88 160 ASN A N 1
ATOM 1231 C CA . ASN A 1 160 ? 9.726 -6.388 -20.526 1.00 92.88 160 ASN A CA 1
ATOM 1232 C C . ASN A 1 160 ? 8.705 -6.281 -19.380 1.00 92.88 160 ASN A C 1
ATOM 1234 O O . ASN A 1 160 ? 9.102 -6.317 -18.215 1.00 92.88 160 ASN A O 1
ATOM 1238 N N . ILE A 1 161 ? 7.419 -6.128 -19.704 1.00 92.00 161 ILE A N 1
ATOM 1239 C CA . ILE A 1 161 ? 6.316 -6.007 -18.751 1.00 92.00 161 ILE A CA 1
ATOM 1240 C C . ILE A 1 161 ? 5.452 -7.259 -18.867 1.00 92.00 161 ILE A C 1
ATOM 1242 O O . ILE A 1 161 ? 5.003 -7.618 -19.952 1.00 92.00 161 ILE A O 1
ATOM 1246 N N . GLU A 1 162 ? 5.198 -7.919 -17.745 1.00 93.62 162 GLU A N 1
ATOM 1247 C CA . GLU A 1 162 ? 4.273 -9.043 -17.671 1.00 93.62 162 GLU A CA 1
ATOM 1248 C C . GLU A 1 162 ? 3.019 -8.644 -16.884 1.00 93.62 162 GLU A C 1
ATOM 1250 O O . GLU A 1 162 ? 3.060 -8.387 -15.678 1.00 93.62 162 GLU A O 1
ATOM 1255 N N . VAL A 1 163 ? 1.897 -8.567 -17.603 1.00 92.38 163 VAL A N 1
ATOM 1256 C CA . VAL A 1 163 ? 0.580 -8.164 -17.089 1.00 92.38 163 VAL A CA 1
ATOM 1257 C C . VAL A 1 163 ? 0.110 -9.099 -15.974 1.00 92.38 163 VAL A C 1
ATOM 1259 O O . VAL A 1 163 ? 0.330 -10.308 -16.017 1.00 92.38 163 VAL A O 1
ATOM 1262 N N . GLY A 1 164 ? -0.511 -8.524 -14.941 1.00 85.94 164 GLY A N 1
ATOM 1263 C CA . GLY A 1 164 ? -0.999 -9.248 -13.761 1.00 85.94 164 GLY A CA 1
ATOM 1264 C C . GLY A 1 164 ? 0.081 -9.714 -12.798 1.00 85.94 164 GLY A C 1
ATOM 1265 O O . GLY A 1 164 ? -0.226 -10.142 -11.685 1.00 85.94 164 GLY A O 1
ATOM 1266 N N . ARG A 1 165 ? 1.346 -9.568 -13.188 1.00 88.62 165 ARG A N 1
ATOM 1267 C CA . ARG A 1 165 ? 2.490 -9.832 -12.332 1.00 88.62 165 ARG A CA 1
ATOM 1268 C C . ARG A 1 165 ? 3.197 -8.520 -11.973 1.00 88.62 165 ARG A C 1
ATOM 1270 O O . ARG A 1 165 ? 3.459 -8.280 -10.794 1.00 88.62 165 ARG A O 1
ATOM 1277 N N . ASP A 1 166 ? 3.515 -7.698 -12.973 1.00 90.31 166 ASP A N 1
ATOM 1278 C CA . ASP A 1 166 ? 4.367 -6.529 -12.809 1.00 90.31 166 ASP A CA 1
ATOM 1279 C C . ASP A 1 166 ? 3.572 -5.291 -12.406 1.00 90.31 166 ASP A C 1
ATOM 1281 O O . ASP A 1 166 ? 2.540 -4.984 -12.986 1.00 90.31 166 ASP A O 1
ATOM 1285 N N . GLY A 1 167 ? 4.065 -4.557 -11.408 1.00 89.69 167 GLY A N 1
ATOM 1286 C CA . GLY A 1 167 ? 3.623 -3.190 -11.133 1.00 89.69 167 GLY A CA 1
ATOM 1287 C C . GLY A 1 167 ? 4.534 -2.209 -11.859 1.00 89.69 167 GLY A C 1
ATOM 1288 O O . GLY A 1 167 ? 5.736 -2.471 -11.971 1.00 89.69 167 GLY A O 1
ATOM 1289 N N . LEU A 1 168 ? 3.987 -1.084 -12.316 1.00 91.94 168 LEU A N 1
ATOM 1290 C CA . LEU A 1 168 ? 4.749 -0.062 -13.028 1.00 91.94 168 LEU A CA 1
ATOM 1291 C C . LEU A 1 168 ? 4.961 1.162 -12.156 1.00 91.94 168 LEU A C 1
ATOM 1293 O O . LEU A 1 168 ? 4.045 1.660 -11.505 1.00 91.94 168 LEU A O 1
ATOM 1297 N N . PHE A 1 169 ? 6.189 1.662 -12.180 1.00 90.44 169 PHE A N 1
ATOM 1298 C CA . PHE A 1 169 ? 6.504 3.019 -11.772 1.00 90.44 169 PHE A CA 1
ATOM 1299 C C . PHE A 1 169 ? 7.219 3.720 -12.919 1.00 90.44 169 PHE A C 1
ATOM 1301 O O . PHE A 1 169 ? 8.241 3.231 -13.413 1.00 90.44 169 PHE A O 1
ATOM 1308 N N . VAL A 1 170 ? 6.674 4.861 -13.329 1.00 90.56 170 VAL A N 1
ATOM 1309 C CA . VAL A 1 170 ? 7.209 5.698 -14.401 1.00 90.56 170 VAL A CA 1
ATOM 1310 C C . VAL A 1 170 ? 7.511 7.073 -13.828 1.00 90.56 170 VAL A C 1
ATOM 1312 O O . VAL A 1 170 ? 6.687 7.669 -13.139 1.00 90.56 170 VAL A O 1
ATOM 1315 N N . GLU A 1 171 ? 8.696 7.592 -14.129 1.00 87.12 171 GLU A N 1
ATOM 1316 C CA . GLU A 1 171 ? 9.111 8.943 -13.760 1.00 87.12 171 GLU A CA 1
ATOM 1317 C C . GLU A 1 171 ? 9.523 9.721 -15.016 1.00 87.12 171 GLU A C 1
ATOM 1319 O O . GLU A 1 171 ? 10.262 9.218 -15.870 1.00 87.12 171 GLU A O 1
ATOM 132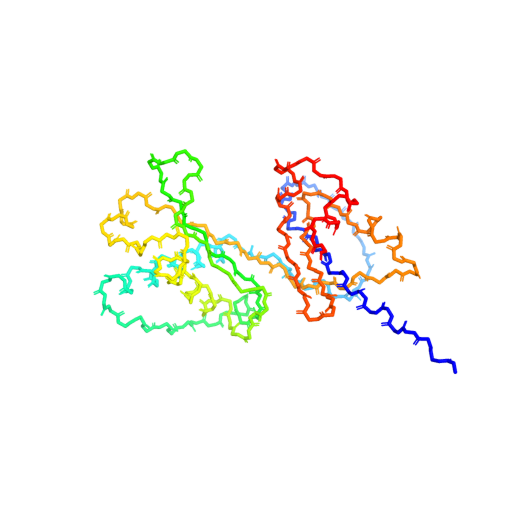4 N N . GLY A 1 172 ? 9.008 10.946 -15.130 1.00 84.25 172 GLY A N 1
ATOM 1325 C CA . GLY A 1 172 ? 9.241 11.886 -16.223 1.00 84.25 172 GLY A CA 1
ATOM 1326 C C . GLY A 1 172 ? 9.572 13.285 -15.702 1.00 84.25 172 GLY A C 1
ATOM 1327 O O . GLY A 1 172 ? 9.938 13.464 -14.544 1.00 84.25 172 GLY A O 1
ATOM 1328 N N . VAL A 1 173 ? 9.471 14.307 -16.557 1.00 80.88 173 VAL A N 1
ATOM 1329 C CA . VAL A 1 173 ? 9.844 15.697 -16.225 1.00 80.88 173 VAL A CA 1
ATOM 1330 C C . VAL A 1 173 ? 8.923 16.267 -15.133 1.00 80.88 173 VAL A C 1
ATOM 1332 O O . VAL A 1 173 ? 7.905 16.886 -15.423 1.00 80.88 173 VAL A O 1
ATOM 1335 N N . GLY A 1 174 ? 9.284 16.047 -13.866 1.00 84.25 174 GLY A N 1
ATOM 1336 C CA . GLY A 1 174 ? 8.523 16.487 -12.691 1.00 84.25 174 GLY A CA 1
ATOM 1337 C C . GLY A 1 174 ? 7.247 15.686 -12.409 1.00 84.25 174 GLY A C 1
ATOM 1338 O O . GLY A 1 174 ? 6.546 15.993 -11.446 1.00 84.25 174 GLY A O 1
ATOM 1339 N N . THR A 1 175 ? 6.944 14.665 -13.213 1.00 87.00 175 THR A N 1
ATOM 1340 C CA . THR A 1 175 ? 5.760 13.812 -13.070 1.00 87.00 175 THR A CA 1
ATOM 1341 C C . THR A 1 175 ? 6.156 12.384 -12.726 1.00 87.00 175 THR A C 1
ATOM 1343 O O . THR A 1 175 ? 7.231 11.906 -13.090 1.00 87.00 175 THR A O 1
ATOM 1346 N N . ARG A 1 176 ? 5.274 11.699 -11.999 1.00 87.81 176 ARG A N 1
ATOM 1347 C CA . ARG A 1 176 ? 5.440 10.298 -11.618 1.00 87.81 176 ARG A CA 1
ATOM 1348 C C . ARG A 1 176 ? 4.098 9.584 -11.664 1.00 87.81 176 ARG A C 1
ATOM 1350 O O . ARG A 1 176 ? 3.109 10.135 -11.180 1.00 87.81 176 ARG A O 1
ATOM 1357 N N . GLY A 1 177 ? 4.096 8.372 -12.196 1.00 89.19 177 GLY A N 1
ATOM 1358 C CA . GLY A 1 177 ? 2.958 7.464 -12.216 1.00 89.19 177 GLY A CA 1
ATOM 1359 C C . GLY A 1 177 ? 3.311 6.153 -11.527 1.00 89.19 177 GLY A C 1
ATOM 1360 O O . GLY A 1 177 ? 4.457 5.701 -11.577 1.00 89.19 177 GLY A O 1
ATOM 1361 N N . LEU A 1 178 ? 2.332 5.563 -10.845 1.00 89.94 178 LEU A N 1
ATOM 1362 C CA . LEU A 1 178 ? 2.448 4.238 -10.254 1.00 89.94 178 LEU A CA 1
ATOM 1363 C C . LEU A 1 178 ? 1.138 3.491 -10.447 1.00 89.94 178 LEU A C 1
ATOM 1365 O O . LEU A 1 178 ? 0.100 3.970 -9.995 1.00 89.94 178 LEU A O 1
ATOM 1369 N N . LEU A 1 179 ? 1.211 2.307 -11.046 1.00 89.44 179 LEU A N 1
ATOM 1370 C CA . LEU A 1 179 ? 0.091 1.380 -11.130 1.00 89.44 179 LEU A CA 1
ATOM 1371 C C . LEU A 1 179 ? 0.480 0.031 -10.527 1.00 89.44 179 LEU A C 1
ATOM 1373 O O . LEU A 1 179 ? 1.582 -0.483 -10.739 1.00 89.44 179 LEU A O 1
ATOM 1377 N N . LEU A 1 180 ? -0.432 -0.527 -9.734 1.00 87.69 180 LEU A N 1
ATOM 1378 C CA . LEU A 1 180 ? -0.248 -1.826 -9.096 1.00 87.69 180 LEU A CA 1
ATOM 1379 C C . LEU A 1 180 ? -0.516 -2.964 -10.102 1.00 87.69 180 LEU A C 1
ATOM 1381 O O . LEU A 1 180 ? -1.283 -2.753 -11.043 1.00 87.69 180 LEU A O 1
ATOM 1385 N N . PRO A 1 181 ? 0.069 -4.162 -9.907 1.00 87.12 181 PRO A N 1
ATOM 1386 C CA . PRO A 1 181 ? -0.065 -5.276 -10.851 1.00 87.12 181 PRO A CA 1
ATOM 1387 C C . PRO A 1 181 ? -1.504 -5.652 -11.214 1.00 87.12 181 PRO A C 1
ATOM 1389 O O . PRO A 1 181 ? -1.792 -5.970 -12.365 1.00 87.12 181 PRO A O 1
ATOM 1392 N N . GLN A 1 182 ? -2.414 -5.598 -10.240 1.00 83.12 182 GLN A N 1
ATOM 1393 C CA . GLN A 1 182 ? -3.812 -5.976 -10.423 1.00 83.12 182 GLN A CA 1
ATOM 1394 C C . GLN A 1 182 ? -4.578 -5.030 -11.348 1.00 83.12 182 GLN A C 1
ATOM 1396 O O . GLN A 1 182 ? -5.514 -5.469 -11.998 1.00 83.12 182 GLN A O 1
ATOM 1401 N N . VAL A 1 183 ? -4.159 -3.763 -11.468 1.00 87.50 183 VAL A N 1
ATOM 1402 C CA . VAL A 1 183 ? -4.883 -2.766 -12.274 1.00 87.50 183 VAL A CA 1
ATOM 1403 C C . VAL A 1 183 ? -4.949 -3.195 -13.737 1.00 87.50 183 VAL A C 1
ATOM 1405 O O . VAL A 1 183 ? -5.990 -3.064 -14.365 1.00 87.50 183 VAL A O 1
ATOM 1408 N N . ALA A 1 184 ? -3.859 -3.752 -14.268 1.00 91.31 184 ALA A N 1
ATOM 1409 C CA . ALA A 1 184 ? -3.832 -4.232 -15.645 1.00 91.31 184 ALA A CA 1
ATOM 1410 C C . ALA A 1 184 ? -4.795 -5.408 -15.876 1.00 91.31 184 ALA A C 1
ATOM 1412 O O . ALA A 1 184 ? -5.353 -5.534 -16.957 1.00 91.31 184 ALA A O 1
ATOM 1413 N N . VAL A 1 185 ? -5.004 -6.253 -14.862 1.00 90.75 185 VAL A N 1
ATOM 1414 C CA . VAL A 1 185 ? -5.928 -7.397 -14.940 1.00 90.75 185 VAL A CA 1
ATOM 1415 C C . VAL A 1 185 ? -7.372 -6.940 -14.787 1.00 90.75 185 VAL A C 1
ATOM 1417 O O . VAL A 1 185 ? -8.230 -7.389 -15.538 1.00 90.75 185 VAL A O 1
ATOM 1420 N N . ASP A 1 186 ? -7.635 -6.045 -13.833 1.00 88.81 186 ASP A N 1
ATOM 1421 C CA . ASP A 1 186 ? -8.976 -5.532 -13.549 1.00 88.81 186 ASP A CA 1
ATOM 1422 C C . ASP A 1 186 ? -9.555 -4.750 -14.740 1.00 88.81 186 ASP A C 1
ATOM 1424 O O . ASP A 1 186 ? -10.763 -4.793 -14.976 1.00 88.81 186 ASP A O 1
ATOM 1428 N N . GLU A 1 187 ? -8.695 -4.067 -15.501 1.00 92.31 187 GLU A N 1
ATOM 1429 C CA . GLU A 1 187 ? -9.073 -3.229 -16.647 1.00 92.31 187 GLU A CA 1
ATOM 1430 C C . GLU A 1 187 ? -8.791 -3.881 -18.018 1.00 92.31 187 GLU A C 1
ATOM 1432 O O . GLU A 1 187 ? -9.007 -3.242 -19.046 1.00 92.31 187 GLU A O 1
ATOM 1437 N N . ASP A 1 188 ? -8.336 -5.142 -18.048 1.00 95.12 188 ASP A N 1
ATOM 1438 C CA . ASP A 1 188 ? -8.013 -5.906 -19.272 1.00 95.12 188 ASP A CA 1
ATOM 1439 C C . ASP A 1 188 ? -6.994 -5.203 -20.200 1.00 95.12 188 ASP A C 1
ATOM 1441 O O . ASP A 1 188 ? -7.129 -5.202 -21.422 1.00 95.12 188 ASP A O 1
ATOM 1445 N N . PHE A 1 189 ? -5.969 -4.572 -19.617 1.00 96.62 189 PHE A N 1
ATOM 1446 C CA . PHE A 1 189 ? -4.902 -3.902 -20.366 1.00 96.62 189 PHE A CA 1
ATOM 1447 C C . PHE A 1 189 ? -3.836 -4.883 -20.848 1.00 96.62 189 PHE A C 1
ATOM 1449 O O . PHE A 1 189 ? -3.353 -5.723 -20.081 1.00 96.62 189 PHE A O 1
ATOM 1456 N N . ASP A 1 190 ? -3.361 -4.693 -22.078 1.00 96.19 190 ASP A N 1
ATOM 1457 C CA . ASP A 1 190 ? -2.097 -5.282 -22.502 1.00 96.19 190 ASP A CA 1
ATOM 1458 C C . ASP A 1 190 ? -0.879 -4.511 -21.940 1.00 96.19 190 ASP A C 1
ATOM 1460 O O . ASP A 1 190 ? -0.996 -3.506 -21.231 1.00 96.19 190 ASP A O 1
ATOM 1464 N N . ALA A 1 191 ? 0.335 -5.002 -22.207 1.00 94.94 191 ALA A N 1
ATOM 1465 C CA . ALA A 1 191 ? 1.562 -4.389 -21.692 1.00 94.94 191 ALA A CA 1
ATOM 1466 C C . ALA A 1 191 ? 1.812 -2.961 -22.220 1.00 94.94 191 ALA A C 1
ATOM 1468 O O . ALA A 1 191 ? 2.435 -2.151 -21.526 1.00 94.94 191 ALA A O 1
ATOM 1469 N N . GLU A 1 192 ? 1.370 -2.651 -23.441 1.00 95.50 192 GLU A N 1
ATOM 1470 C CA . GLU A 1 192 ? 1.528 -1.328 -24.042 1.00 95.50 192 GLU A CA 1
ATOM 1471 C C . GLU A 1 192 ? 0.519 -0.347 -23.440 1.00 95.50 192 GLU A C 1
ATOM 1473 O O . GLU A 1 192 ? 0.893 0.747 -23.010 1.00 95.50 192 GLU A O 1
ATOM 1478 N N . GLU A 1 193 ? -0.741 -0.756 -23.330 1.00 96.31 193 GLU A N 1
ATOM 1479 C CA . GLU A 1 193 ? -1.802 0.013 -22.686 1.00 96.31 193 GLU A CA 1
ATOM 1480 C C . GLU A 1 193 ? -1.477 0.277 -21.224 1.00 96.31 193 GLU A C 1
ATOM 1482 O O . GLU A 1 193 ? -1.537 1.423 -20.782 1.00 96.31 193 GLU A O 1
ATOM 1487 N N . PHE A 1 194 ? -1.021 -0.735 -20.489 1.00 95.62 194 PHE A N 1
ATOM 1488 C CA . PHE A 1 194 ? -0.645 -0.580 -19.092 1.00 95.62 194 PHE A CA 1
ATOM 1489 C C . PHE A 1 194 ? 0.498 0.428 -18.897 1.00 95.62 194 PHE A C 1
ATOM 1491 O O . PHE A 1 194 ? 0.446 1.269 -17.993 1.00 95.62 194 PHE A O 1
ATOM 1498 N N . LEU A 1 195 ? 1.506 0.400 -19.776 1.00 93.62 195 LEU A N 1
ATOM 1499 C CA . LEU A 1 195 ? 2.585 1.387 -19.776 1.00 93.62 195 LEU A CA 1
ATOM 1500 C C . LEU A 1 195 ? 2.069 2.794 -20.099 1.00 93.62 195 LEU A C 1
ATOM 1502 O O . LEU A 1 195 ? 2.466 3.752 -19.433 1.00 93.62 195 LEU A O 1
ATOM 1506 N N . ASN A 1 196 ? 1.187 2.917 -21.091 1.00 93.38 196 ASN A N 1
ATOM 1507 C CA . ASN A 1 196 ? 0.612 4.192 -21.509 1.00 93.38 196 ASN A CA 1
ATOM 1508 C C . ASN A 1 196 ? -0.268 4.815 -20.418 1.00 93.38 196 ASN A C 1
ATOM 1510 O O . ASN A 1 196 ? -0.159 6.013 -20.184 1.00 93.38 196 ASN A O 1
ATOM 1514 N N . GLN A 1 197 ? -1.078 4.022 -19.710 1.00 94.00 197 GLN A N 1
ATOM 1515 C CA . GLN A 1 197 ? -1.893 4.499 -18.584 1.00 94.00 197 GLN A CA 1
ATOM 1516 C C . GLN A 1 197 ? -1.045 4.940 -17.381 1.00 94.00 197 GLN A C 1
ATOM 1518 O O . GLN A 1 197 ? -1.495 5.734 -16.557 1.00 94.00 197 GLN A O 1
ATOM 1523 N N . CYS A 1 198 ? 0.180 4.421 -17.256 1.00 90.94 198 CYS A N 1
ATOM 1524 C CA . CYS A 1 198 ? 1.094 4.792 -16.180 1.00 90.94 198 CYS A CA 1
ATOM 1525 C C . CYS A 1 198 ? 1.919 6.065 -16.481 1.00 90.94 198 CYS A C 1
ATOM 1527 O O . CYS A 1 198 ? 2.534 6.602 -15.556 1.00 90.94 198 CYS A O 1
ATOM 1529 N N . CYS A 1 199 ? 1.992 6.513 -17.740 1.00 87.88 199 CYS A N 1
ATOM 1530 C CA . CYS A 1 199 ? 2.781 7.675 -18.178 1.00 87.88 199 CYS A CA 1
ATOM 1531 C C . CYS A 1 199 ? 2.006 8.994 -18.056 1.00 87.88 199 CYS A C 1
ATOM 1533 O O . CYS A 1 199 ? 2.653 10.000 -17.680 1.00 87.88 199 CYS A O 1
#

Radius of gyration: 19.65 Å; Cα contacts (8 Å, |Δi|>4): 301; chains: 1; bounding box: 48×55×53 Å

Nearest PDB structures (foldseek):
  1vaj-assembly1_A  TM=8.792E-01  e=8.846E-13  Pyrococcus horikoshii
  1zq7-assembly1_A  TM=7.992E-01  e=3.761E-12  Methanosarcina mazei
  1zq7-assembly1_D  TM=7.809E-01  e=5.736E-12  Methanosarcina mazei
  1wsc-assembly1_A  TM=7.496E-01  e=1.402E-10  Sulfurisphaera tokodaii
  1wsc-assembly2_B  TM=7.078E-01  e=2.691E-09  Sulfurisphaera tokodaii

Foldseek 3Di:
DDDDDPPKWKWKDFADDDDDDDDDDDDDDDDDDPDDQDQDPVSQVLLQVLLLVLQLCVLVVHDDPLPDPDDVSFQDDWKKKKFKAFQVDDVRTAFIFIDRDDPGTNSVRSSVNSNCRQPPRPVHHHHHNVSSVPGIDMDMDTHGDTDTDDDPDPVCQLVVYDALGIWIWTDDDPDIFTGDRCVCVVVVHRSVRNVVVRD